Protein AF-A0A931ZF43-F1 (afdb_monomer)

Sequence (355 aa):
MRGSGITVMMVGVGRVYEEYFETALGIWGENRQILLDIDPQRIAAVSPESPVLSDDRYLPAEISNLSAGERLKIVADAQDLPFSFQEWPEGERLGLVGIVATPNHLEVMHSLARAGFLKLIVEKPLVNNLREVEELKDLLEINPSLKIYPLDFYVQKIAPLLVLTGKITPDDPRWDWVVMGNGERVLPEICGTLEERIGKIEGVQATIFEGGKLGLPDLAERTWLEQDKKRGGMLLDLGTHALAPLGAAGLFSAEQTKVECAYGHVFNQDRSSYRSSRPYEAEMHAQALLTLKRDQKDIPLILEVGKTFHAGGMWHLVIRGEQGNVFMGLRTGDSLVLVPKKRGEELLHLSLREG

Nearest PDB structures (foldseek):
  3u3x-assembly3_M-2  TM=6.959E-01  e=2.771E-08  Sinorhizobium meliloti 1021
  6a3f-assembly1_A-2  TM=6.079E-01  e=2.763E-09  Pseudarthrobacter phenanthrenivorans Sphe3
  4oo3-assembly1_A  TM=6.383E-01  e=5.006E-08  Parabacteroides merdae ATCC 43184
  3btv-assembly1_B  TM=5.624E-01  e=2.629E-06  Saccharomyces cerevisiae
  4b1m-assembly3_C  TM=1.316E-01  e=8.242E+00  Bacillus subtilis

Structure (mmCIF, N/CA/C/O backbone):
data_AF-A0A931ZF43-F1
#
_entry.id   AF-A0A931ZF43-F1
#
loop_
_atom_site.group_PDB
_atom_site.id
_atom_site.type_symbol
_atom_site.label_atom_id
_atom_site.label_alt_id
_atom_site.label_comp_id
_atom_site.label_asym_id
_atom_site.label_entity_id
_atom_site.label_seq_id
_atom_site.pdbx_PDB_ins_code
_atom_site.Cartn_x
_atom_site.Cartn_y
_atom_site.Cartn_z
_atom_site.occupancy
_atom_site.B_iso_or_equiv
_atom_site.auth_seq_id
_atom_site.auth_comp_id
_atom_site.auth_asym_id
_atom_site.auth_atom_id
_atom_site.pdbx_PDB_model_num
ATOM 1 N N . MET A 1 1 ? 30.741 -23.236 -14.292 1.00 35.19 1 MET A N 1
ATOM 2 C CA . MET A 1 1 ? 30.076 -24.550 -14.110 1.00 35.19 1 MET A CA 1
ATOM 3 C C . MET A 1 1 ? 29.541 -24.627 -12.690 1.00 35.19 1 MET A C 1
ATOM 5 O O . MET A 1 1 ? 30.245 -24.171 -11.798 1.00 35.19 1 MET A O 1
ATOM 9 N N . ARG A 1 2 ? 28.350 -25.226 -12.513 1.00 19.86 2 ARG A N 1
ATOM 10 C CA . ARG A 1 2 ? 27.326 -24.979 -11.467 1.00 19.86 2 ARG A CA 1
ATOM 11 C C . ARG A 1 2 ? 26.529 -23.713 -11.821 1.00 19.86 2 ARG A C 1
ATOM 13 O O . ARG A 1 2 ? 27.040 -22.624 -11.637 1.00 19.86 2 ARG A O 1
ATOM 20 N N . GLY A 1 3 ? 25.387 -23.767 -12.503 1.00 26.44 3 GLY A N 1
ATOM 21 C CA . GLY A 1 3 ? 24.352 -24.802 -12.514 1.00 26.44 3 GLY A CA 1
ATOM 22 C C . GLY A 1 3 ? 23.327 -24.444 -11.444 1.00 26.44 3 GLY A C 1
ATOM 23 O O . GLY A 1 3 ? 23.353 -25.022 -10.366 1.00 26.44 3 GLY A O 1
ATOM 24 N N . SER A 1 4 ? 22.504 -23.438 -11.727 1.00 20.75 4 SER A N 1
ATOM 25 C CA . SER A 1 4 ? 21.397 -22.980 -10.889 1.00 20.75 4 SER A CA 1
ATOM 26 C C . SER A 1 4 ? 20.116 -23.161 -11.696 1.00 20.75 4 SER A C 1
ATOM 28 O O . SER A 1 4 ? 19.715 -22.277 -12.451 1.00 20.75 4 SER A O 1
ATOM 30 N N . GLY A 1 5 ? 19.551 -24.367 -11.616 1.00 23.09 5 GLY A N 1
ATOM 31 C CA . GLY A 1 5 ? 18.211 -24.650 -12.123 1.00 23.09 5 GLY A CA 1
ATOM 32 C C . GLY A 1 5 ? 17.165 -23.950 -11.259 1.00 23.09 5 GLY A C 1
ATOM 33 O O . GLY A 1 5 ? 17.398 -23.734 -10.070 1.00 23.09 5 GLY A O 1
ATOM 34 N N . ILE A 1 6 ? 16.032 -23.578 -11.855 1.00 29.39 6 ILE A N 1
ATOM 35 C CA . ILE A 1 6 ? 14.905 -22.987 -11.132 1.00 29.39 6 ILE A CA 1
ATOM 36 C C . ILE A 1 6 ? 13.612 -23.707 -11.516 1.00 29.39 6 ILE A C 1
ATOM 38 O O . ILE A 1 6 ? 13.360 -24.000 -12.682 1.00 29.39 6 ILE A O 1
ATOM 42 N N . THR A 1 7 ? 12.841 -23.973 -10.469 1.00 25.55 7 THR A N 1
ATOM 43 C CA . THR A 1 7 ? 11.572 -24.696 -10.372 1.00 25.55 7 THR A CA 1
ATOM 44 C C . THR A 1 7 ? 10.365 -23.799 -10.706 1.00 25.55 7 THR A C 1
ATOM 46 O O . THR A 1 7 ? 10.444 -22.574 -10.612 1.00 25.55 7 THR A O 1
ATOM 49 N N . VAL A 1 8 ? 9.242 -24.423 -11.080 1.00 26.14 8 VAL A N 1
ATOM 50 C CA . VAL A 1 8 ? 7.952 -23.832 -11.495 1.00 26.14 8 VAL A CA 1
ATOM 51 C C . VAL A 1 8 ? 6.824 -24.364 -10.592 1.00 26.14 8 VAL A C 1
ATOM 53 O O . VAL A 1 8 ? 6.855 -25.545 -10.254 1.00 26.14 8 VAL A O 1
ATOM 56 N N . MET A 1 9 ? 5.790 -23.563 -10.275 1.00 24.80 9 MET A N 1
ATOM 57 C CA . MET A 1 9 ? 4.512 -24.071 -9.729 1.00 24.80 9 MET A CA 1
ATOM 58 C C . MET A 1 9 ? 3.280 -23.200 -10.079 1.00 24.80 9 MET A C 1
ATOM 60 O O . MET A 1 9 ? 3.410 -22.021 -10.406 1.00 24.80 9 MET A O 1
ATOM 64 N N . MET A 1 10 ? 2.074 -23.797 -10.024 1.00 22.77 10 MET A N 1
ATOM 65 C CA . MET A 1 10 ? 0.765 -23.212 -10.388 1.00 22.77 10 MET A CA 1
ATOM 66 C C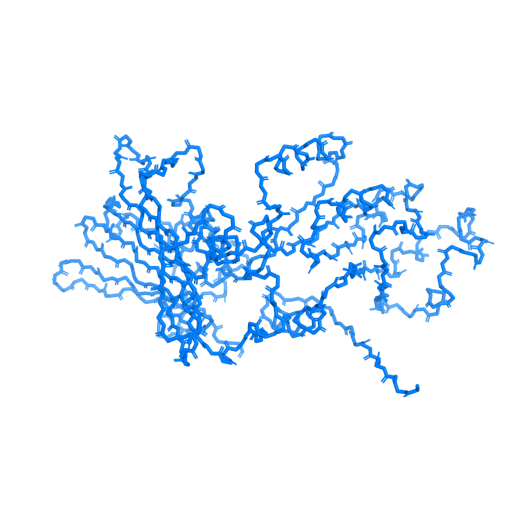 . MET A 1 10 ? -0.196 -22.989 -9.189 1.00 22.77 10 MET A C 1
ATOM 68 O O . MET A 1 10 ? -0.395 -23.902 -8.400 1.00 22.77 10 MET A O 1
ATOM 72 N N . VAL A 1 11 ? -0.886 -21.831 -9.193 1.00 29.20 11 VAL A N 1
ATOM 73 C CA . VAL A 1 11 ? -2.281 -21.480 -8.773 1.00 29.20 11 VAL A CA 1
ATOM 74 C C . VAL A 1 11 ? -2.825 -21.890 -7.379 1.00 29.20 11 VAL A C 1
ATOM 76 O O . VAL A 1 11 ? -3.049 -23.059 -7.094 1.00 29.20 11 VAL A O 1
ATOM 79 N N . GLY A 1 12 ? -3.236 -20.883 -6.583 1.00 23.42 12 GLY A N 1
ATOM 80 C CA . GLY A 1 12 ? -4.094 -21.005 -5.386 1.00 23.42 12 GLY A CA 1
ATOM 81 C C . GLY A 1 12 ? -3.722 -19.990 -4.293 1.00 23.42 12 GLY A C 1
ATOM 82 O O . GLY A 1 12 ? -2.650 -20.073 -3.709 1.00 23.42 12 GLY A O 1
ATOM 83 N N . VAL A 1 13 ? -4.597 -19.021 -4.009 1.00 31.84 13 VAL A N 1
ATOM 84 C CA . VAL A 1 13 ? -4.286 -17.712 -3.380 1.00 31.84 13 VAL A CA 1
ATOM 85 C C . VAL A 1 13 ? -3.828 -17.744 -1.896 1.00 31.84 13 VAL A C 1
ATOM 87 O O . VAL A 1 13 ? -3.642 -16.695 -1.301 1.00 31.84 13 VAL A O 1
ATOM 90 N N . GLY A 1 14 ? -3.597 -18.911 -1.285 1.00 25.89 14 GLY A N 1
ATOM 91 C CA . GLY A 1 14 ? -3.199 -19.023 0.133 1.00 25.89 14 GLY A CA 1
ATOM 92 C C . GLY A 1 14 ? -1.743 -19.441 0.373 1.00 25.89 14 GLY A C 1
ATOM 93 O O . GLY A 1 14 ? -1.016 -18.751 1.071 1.00 25.89 14 GLY A O 1
ATOM 94 N N . ARG A 1 15 ? -1.299 -20.565 -0.214 1.00 31.25 15 ARG A N 1
ATOM 95 C CA . ARG A 1 15 ? 0.048 -21.140 0.018 1.00 31.25 15 ARG A CA 1
ATOM 96 C C . ARG A 1 15 ? 1.100 -20.742 -1.017 1.00 31.25 15 ARG A C 1
ATOM 98 O O . ARG A 1 15 ? 2.286 -20.775 -0.730 1.00 31.25 15 ARG A O 1
ATOM 105 N N . VAL A 1 16 ? 0.675 -20.351 -2.216 1.00 38.03 16 VAL A N 1
ATOM 106 C CA . VAL A 1 16 ? 1.588 -20.096 -3.343 1.00 38.03 16 VAL A CA 1
ATOM 107 C C . VAL A 1 16 ? 2.286 -18.726 -3.211 1.00 38.03 16 VAL A C 1
ATOM 109 O O . VAL A 1 16 ? 3.368 -18.522 -3.750 1.00 38.03 16 VAL A O 1
ATOM 112 N N . TYR A 1 17 ? 1.723 -17.792 -2.433 1.00 38.22 17 TYR A N 1
ATOM 113 C CA . TYR A 1 17 ? 2.299 -16.458 -2.191 1.00 38.22 17 TYR A CA 1
ATOM 114 C C . TYR A 1 17 ? 3.648 -16.476 -1.444 1.00 38.22 17 TYR A C 1
ATOM 116 O O . TYR A 1 17 ? 4.478 -15.605 -1.699 1.00 38.22 17 TYR A O 1
ATOM 124 N N . GLU A 1 18 ? 3.905 -17.469 -0.585 1.00 35.38 18 GLU A N 1
ATOM 125 C CA . GLU A 1 18 ? 5.187 -17.605 0.129 1.00 35.38 18 GLU A CA 1
ATOM 126 C C . GLU A 1 18 ? 6.313 -18.132 -0.786 1.00 35.38 18 GLU A C 1
ATOM 128 O O . GLU A 1 18 ? 7.419 -17.593 -0.761 1.00 35.38 18 GLU A O 1
ATOM 133 N N . GLU A 1 19 ? 6.029 -19.082 -1.688 1.00 37.16 19 GLU A N 1
ATOM 134 C CA . GLU A 1 19 ? 6.999 -19.567 -2.694 1.00 37.16 19 GLU A CA 1
ATOM 135 C C . GLU A 1 19 ? 7.352 -18.496 -3.747 1.00 37.16 19 GLU A C 1
ATOM 137 O O . GLU A 1 19 ? 8.505 -18.401 -4.191 1.00 37.16 19 GLU A O 1
ATOM 142 N N . TYR A 1 20 ? 6.381 -17.650 -4.129 1.00 42.69 20 TYR A N 1
ATOM 143 C CA . TYR A 1 20 ? 6.629 -16.485 -4.989 1.00 42.69 20 TYR A CA 1
ATOM 144 C C . TYR A 1 20 ? 7.600 -15.504 -4.335 1.00 42.69 20 TYR A C 1
ATOM 146 O O . TYR A 1 20 ? 8.477 -14.978 -5.015 1.00 42.69 20 TYR A O 1
ATOM 154 N N . PHE A 1 21 ? 7.456 -15.278 -3.030 1.00 39.03 21 PHE A N 1
ATOM 155 C CA . PHE A 1 21 ? 8.285 -14.353 -2.272 1.00 39.03 21 PHE A CA 1
ATOM 156 C C . PHE A 1 21 ? 9.722 -14.860 -2.137 1.00 39.03 21 PHE A C 1
ATOM 158 O O . PHE A 1 21 ? 10.638 -14.105 -2.432 1.00 39.03 21 PHE A O 1
ATOM 165 N N . GLU A 1 22 ? 9.956 -16.135 -1.812 1.00 38.12 22 GLU A N 1
ATOM 166 C CA . GLU A 1 22 ? 11.326 -16.678 -1.763 1.00 38.12 22 GLU A CA 1
ATOM 167 C C . GLU A 1 22 ? 12.030 -16.624 -3.132 1.00 38.12 22 GLU A C 1
ATOM 169 O O . GLU A 1 22 ? 13.220 -16.311 -3.220 1.00 38.12 22 GLU A O 1
ATOM 174 N N . THR A 1 23 ? 11.285 -16.842 -4.222 1.00 41.09 23 THR A N 1
ATOM 175 C CA . THR A 1 23 ? 11.817 -16.770 -5.592 1.00 41.09 23 THR A CA 1
ATOM 176 C C . THR A 1 23 ? 12.041 -15.330 -6.058 1.00 41.09 23 THR A C 1
ATOM 178 O O . THR A 1 23 ? 13.057 -15.049 -6.693 1.00 41.09 23 THR A O 1
ATOM 181 N N . ALA A 1 24 ? 11.117 -14.413 -5.751 1.00 37.59 24 ALA A N 1
ATOM 182 C CA . ALA A 1 24 ? 11.261 -12.989 -6.035 1.00 37.59 24 ALA A CA 1
ATOM 183 C C . ALA A 1 24 ? 12.432 -12.413 -5.239 1.00 37.59 24 ALA A C 1
ATOM 185 O O . ALA A 1 24 ? 13.307 -11.810 -5.842 1.00 37.59 24 ALA A O 1
ATOM 186 N N . LEU A 1 25 ? 12.526 -12.689 -3.934 1.00 37.72 25 LEU A N 1
ATOM 187 C CA . LEU A 1 25 ? 13.647 -12.287 -3.081 1.00 37.72 25 LEU A CA 1
ATOM 188 C C . LEU A 1 25 ? 15.000 -12.822 -3.573 1.00 37.72 25 LEU A C 1
ATOM 190 O O . LEU A 1 25 ? 15.999 -12.115 -3.467 1.00 37.72 25 LEU A O 1
ATOM 194 N N . GLY A 1 26 ? 15.045 -14.024 -4.157 1.00 37.56 26 GLY A N 1
ATOM 195 C CA . GLY A 1 26 ? 16.260 -14.591 -4.754 1.00 37.56 26 GLY A CA 1
ATOM 196 C C . GLY A 1 26 ? 16.742 -13.902 -6.043 1.00 37.56 26 GLY A C 1
ATOM 197 O O . GLY A 1 26 ? 17.871 -14.139 -6.467 1.00 37.56 26 GLY A O 1
ATOM 198 N N . ILE A 1 27 ? 15.912 -13.055 -6.666 1.00 40.69 27 ILE A N 1
ATOM 199 C CA . ILE A 1 27 ? 16.218 -12.293 -7.894 1.00 40.69 27 ILE A CA 1
ATOM 200 C C . ILE A 1 27 ? 16.689 -10.859 -7.565 1.00 40.69 27 ILE A C 1
ATOM 202 O O . ILE A 1 27 ? 17.135 -10.128 -8.450 1.00 40.69 27 ILE A O 1
ATOM 206 N N . TRP A 1 28 ? 16.649 -10.437 -6.294 1.00 35.75 28 TRP A N 1
ATOM 207 C CA . TRP A 1 28 ? 17.025 -9.077 -5.900 1.00 35.75 28 TRP A CA 1
ATOM 208 C C . TRP A 1 28 ? 18.541 -8.867 -6.011 1.00 35.75 28 TRP A C 1
ATOM 210 O O . TRP A 1 28 ? 19.324 -9.258 -5.151 1.00 35.75 28 TRP A O 1
ATOM 220 N N . GLY A 1 29 ? 18.939 -8.202 -7.091 1.00 39.72 29 GLY A N 1
ATOM 221 C CA . GLY A 1 29 ? 20.273 -7.677 -7.360 1.00 39.72 29 GLY A CA 1
ATOM 222 C C . GLY A 1 29 ? 20.178 -6.545 -8.388 1.00 39.72 29 GLY A C 1
ATOM 223 O O . GLY A 1 29 ? 19.106 -6.289 -8.928 1.00 39.72 29 GLY A O 1
ATOM 224 N N . GLU A 1 30 ? 21.283 -5.857 -8.683 1.00 36.47 30 GLU A N 1
ATOM 225 C CA . GLU A 1 30 ? 21.344 -4.662 -9.556 1.00 36.47 30 GLU A CA 1
ATOM 226 C C . GLU A 1 30 ? 20.922 -4.880 -11.036 1.00 36.47 30 GLU A C 1
ATOM 228 O O . GLU A 1 30 ? 21.083 -3.987 -11.866 1.00 36.47 30 GLU A O 1
ATOM 233 N N . ASN A 1 31 ? 20.370 -6.045 -11.398 1.00 38.31 31 ASN A N 1
ATOM 234 C CA . ASN A 1 31 ? 20.152 -6.464 -12.782 1.00 38.31 31 ASN A CA 1
ATOM 235 C C . ASN A 1 31 ? 18.678 -6.405 -13.228 1.00 38.31 31 ASN A C 1
ATOM 237 O O . ASN A 1 31 ? 17.751 -6.757 -12.501 1.00 38.31 31 ASN A O 1
ATOM 241 N N . ARG A 1 32 ? 18.480 -5.989 -14.485 1.00 37.91 32 ARG A N 1
ATOM 242 C CA . ARG A 1 32 ? 17.198 -5.752 -15.176 1.00 37.91 32 ARG A CA 1
ATOM 243 C C . ARG A 1 32 ? 16.519 -7.047 -15.643 1.00 37.91 32 ARG A C 1
ATOM 245 O O . ARG A 1 32 ? 16.431 -7.301 -16.838 1.00 37.91 32 ARG A O 1
ATOM 252 N N . GLN A 1 33 ? 16.079 -7.893 -14.721 1.00 40.59 33 GLN A N 1
ATOM 253 C CA . GLN A 1 33 ? 15.523 -9.209 -15.057 1.00 40.59 33 GLN A CA 1
ATOM 254 C C . GLN A 1 33 ? 13.984 -9.227 -15.085 1.00 40.59 33 GLN A C 1
ATOM 256 O O . GLN A 1 33 ? 13.331 -8.649 -14.219 1.00 40.59 33 GLN A O 1
ATOM 261 N N . ILE A 1 34 ? 13.406 -9.928 -16.066 1.00 37.97 34 ILE A N 1
ATOM 262 C CA . ILE A 1 34 ? 11.960 -10.189 -16.194 1.00 37.97 34 ILE A CA 1
ATOM 263 C C . ILE A 1 34 ? 11.688 -11.676 -15.948 1.00 37.97 34 ILE A C 1
ATOM 265 O O . ILE A 1 34 ? 12.495 -12.516 -16.339 1.00 37.97 34 ILE A O 1
ATOM 269 N N . LEU A 1 35 ? 10.543 -12.007 -15.348 1.00 43.72 35 LEU A N 1
ATOM 270 C CA . LEU A 1 35 ? 10.008 -13.369 -15.310 1.00 43.72 35 LEU A CA 1
ATOM 271 C C . LEU A 1 35 ? 8.781 -13.463 -16.233 1.00 43.72 35 LEU A C 1
ATOM 273 O O . LEU A 1 35 ? 7.809 -12.736 -16.043 1.00 43.72 35 LEU A O 1
ATOM 277 N N . LEU A 1 36 ? 8.826 -14.348 -17.229 1.00 44.31 36 LEU A N 1
ATOM 278 C CA . LEU A 1 36 ? 7.686 -14.648 -18.105 1.00 44.31 36 LEU A CA 1
ATOM 279 C C . LEU A 1 36 ? 6.989 -15.932 -17.654 1.00 44.31 36 LEU A C 1
ATOM 281 O O . LEU A 1 36 ? 7.674 -16.899 -17.327 1.00 44.31 36 LEU A O 1
ATOM 285 N N . ASP A 1 37 ? 5.655 -15.933 -17.659 1.00 44.91 37 ASP A N 1
ATOM 286 C CA . ASP A 1 37 ? 4.828 -17.130 -17.476 1.00 44.91 37 ASP A CA 1
ATOM 287 C C . ASP A 1 37 ? 4.003 -17.379 -18.747 1.00 44.91 37 ASP A C 1
ATOM 289 O O . ASP A 1 37 ? 3.275 -16.495 -19.215 1.00 44.91 37 ASP A O 1
ATOM 293 N N . ILE A 1 38 ? 4.170 -18.569 -19.325 1.00 46.75 38 ILE A N 1
ATOM 294 C CA . ILE A 1 38 ? 3.617 -18.970 -20.618 1.00 46.75 38 ILE A CA 1
ATOM 295 C C . ILE A 1 38 ? 2.933 -20.332 -20.456 1.00 46.75 38 ILE A C 1
ATOM 297 O O . ILE A 1 38 ? 3.594 -21.309 -20.109 1.00 46.75 38 ILE A O 1
ATOM 301 N N . ASP A 1 39 ? 1.630 -20.399 -20.746 1.00 43.69 39 ASP A N 1
ATOM 302 C CA . ASP A 1 39 ? 0.851 -21.645 -20.804 1.00 43.69 39 ASP A CA 1
ATOM 303 C C . ASP A 1 39 ? 0.971 -22.299 -22.201 1.00 43.69 39 ASP A C 1
ATOM 305 O O . ASP A 1 39 ? 0.388 -21.789 -23.168 1.00 43.69 39 ASP A O 1
ATOM 309 N N . PRO A 1 40 ? 1.678 -23.436 -22.352 1.00 36.53 40 PRO A N 1
ATOM 310 C CA . PRO A 1 40 ? 1.903 -24.060 -23.653 1.00 36.53 40 PRO A CA 1
ATOM 311 C C . PRO A 1 40 ? 0.636 -24.660 -24.256 1.00 36.53 40 PRO A C 1
ATOM 313 O O . PRO A 1 40 ? 0.554 -24.785 -25.476 1.00 36.53 40 PRO A O 1
ATOM 316 N N . GLN A 1 41 ? -0.378 -25.008 -23.450 1.00 37.00 41 GLN A N 1
ATOM 317 C CA . GLN A 1 41 ? -1.631 -25.561 -23.978 1.00 37.00 41 GLN A CA 1
ATOM 318 C C . GLN A 1 41 ? -2.402 -24.520 -24.801 1.00 37.00 41 GLN A C 1
ATOM 320 O O . GLN A 1 41 ? -3.148 -24.878 -25.712 1.00 37.00 41 GLN A O 1
ATOM 325 N N . ARG A 1 42 ? -2.187 -23.229 -24.518 1.00 38.59 42 ARG A N 1
ATOM 326 C CA . ARG A 1 42 ? -2.742 -22.118 -25.302 1.00 38.59 42 ARG A CA 1
ATOM 327 C C . ARG A 1 42 ? -1.922 -21.800 -26.553 1.00 38.59 42 ARG A C 1
ATOM 329 O O . ARG A 1 42 ? -2.497 -21.300 -27.510 1.00 38.59 42 ARG A O 1
ATOM 336 N N . ILE A 1 43 ? -0.630 -22.141 -26.568 1.00 36.09 43 ILE A N 1
ATOM 337 C CA . ILE A 1 43 ? 0.262 -22.000 -27.736 1.00 36.09 43 ILE A CA 1
ATOM 338 C C . ILE A 1 43 ? 0.090 -23.168 -28.719 1.00 36.09 43 ILE A C 1
ATOM 340 O O . ILE A 1 43 ? 0.121 -22.973 -29.927 1.00 36.09 43 ILE A O 1
ATOM 344 N N . ALA A 1 44 ? -0.146 -24.388 -28.235 1.00 34.19 44 ALA A N 1
ATOM 345 C CA . ALA A 1 44 ? -0.349 -25.561 -29.090 1.00 34.19 44 ALA A CA 1
ATOM 346 C C . ALA A 1 44 ? -1.717 -25.581 -29.807 1.00 34.19 44 ALA A C 1
ATOM 348 O O . ALA A 1 44 ? -1.915 -26.357 -30.739 1.00 34.19 44 ALA A O 1
ATOM 349 N N . ALA A 1 45 ? -2.665 -24.736 -29.386 1.00 32.25 45 ALA A N 1
ATOM 350 C CA . ALA A 1 45 ? -3.953 -24.543 -30.058 1.00 32.25 45 ALA A CA 1
ATOM 351 C C . ALA A 1 45 ? -3.860 -23.624 -31.294 1.00 32.25 45 ALA A C 1
ATOM 353 O O . ALA A 1 45 ? -4.842 -23.461 -32.023 1.00 32.25 45 ALA A O 1
ATOM 354 N N . VAL A 1 46 ? -2.687 -23.034 -31.530 1.00 36.62 46 VAL A N 1
ATOM 355 C CA . VAL A 1 46 ? -2.395 -22.166 -32.668 1.00 36.62 46 VAL A CA 1
ATOM 356 C C . VAL A 1 46 ? -2.044 -23.042 -33.858 1.00 36.62 46 VAL A C 1
ATOM 358 O O . VAL A 1 46 ? -1.219 -23.948 -33.757 1.00 36.62 46 VAL A O 1
ATOM 361 N N . SER A 1 47 ? -2.713 -22.796 -34.985 1.00 32.12 47 SER A N 1
ATOM 362 C CA . SER A 1 47 ? -2.524 -23.563 -36.215 1.00 32.12 47 SER A CA 1
ATOM 363 C C . SER A 1 47 ? -1.029 -23.719 -36.548 1.00 32.12 47 SER A C 1
ATOM 365 O O . SER A 1 47 ? -0.313 -22.711 -36.545 1.00 32.12 47 SER A O 1
ATOM 367 N N . PRO A 1 48 ? -0.554 -24.929 -36.910 1.00 38.09 48 PRO A N 1
ATOM 368 C CA . PRO A 1 48 ? 0.820 -25.160 -37.375 1.00 38.09 48 PRO A CA 1
ATOM 369 C C . PRO A 1 48 ? 1.191 -24.360 -38.641 1.00 38.09 48 PRO A C 1
ATOM 371 O O . PRO A 1 48 ? 2.331 -24.413 -39.088 1.00 38.09 48 PRO A O 1
ATOM 374 N N . GLU A 1 49 ? 0.248 -23.608 -39.214 1.00 36.16 49 GLU A N 1
ATOM 375 C CA . GLU A 1 49 ? 0.447 -22.715 -40.357 1.00 36.16 49 GLU A CA 1
ATOM 376 C C . GLU A 1 49 ? 0.771 -21.259 -39.967 1.00 36.16 49 GLU A C 1
ATOM 378 O O . GLU A 1 49 ? 0.894 -20.412 -40.851 1.00 36.16 49 GLU A O 1
ATOM 383 N N . SER A 1 50 ? 0.919 -20.933 -38.674 1.00 35.78 50 SER A N 1
ATOM 384 C CA . SER A 1 50 ? 1.340 -19.587 -38.263 1.00 35.78 50 SER A CA 1
ATOM 385 C C . SER A 1 50 ? 2.818 -19.350 -38.637 1.00 35.78 50 SER A C 1
ATOM 387 O O . SER A 1 50 ? 3.698 -20.021 -38.087 1.00 35.78 50 SER A O 1
ATOM 389 N N . PRO A 1 51 ? 3.137 -18.398 -39.539 1.00 34.72 51 PRO A N 1
ATOM 390 C CA . PRO A 1 51 ? 4.484 -18.208 -40.099 1.00 34.72 51 PRO A CA 1
ATOM 391 C C . PRO A 1 51 ? 5.537 -17.752 -39.073 1.00 34.72 51 PRO A C 1
ATOM 393 O O . PRO A 1 51 ? 6.728 -17.725 -39.377 1.00 34.72 51 PRO A O 1
ATOM 396 N N . VAL A 1 52 ? 5.113 -17.423 -37.849 1.00 36.34 52 VAL A N 1
ATOM 397 C CA . VAL A 1 52 ? 5.979 -17.010 -36.735 1.00 36.34 52 VAL A CA 1
ATOM 398 C C . VAL A 1 52 ? 6.637 -18.214 -36.037 1.00 36.34 52 VAL A C 1
ATOM 400 O O . VAL A 1 52 ? 7.683 -18.061 -35.415 1.00 36.34 52 VAL A O 1
ATOM 403 N N . LEU A 1 53 ? 6.075 -19.425 -36.166 1.00 37.16 53 LEU A N 1
ATOM 404 C CA . LEU A 1 53 ? 6.600 -20.643 -35.524 1.00 37.16 53 LEU A CA 1
ATOM 405 C C . LEU A 1 53 ? 7.641 -21.397 -36.371 1.00 37.16 53 LEU A C 1
ATOM 407 O O . LEU A 1 53 ? 8.295 -22.299 -35.860 1.00 37.16 53 LEU A O 1
ATOM 411 N N . SER A 1 54 ? 7.800 -21.051 -37.653 1.00 34.12 54 SER A N 1
ATOM 412 C CA . SER A 1 54 ? 8.706 -21.753 -38.580 1.00 34.12 54 SER A CA 1
ATOM 413 C C . SER A 1 54 ? 10.129 -21.192 -38.638 1.00 34.12 54 SER A C 1
ATOM 415 O O . SER A 1 54 ? 10.955 -21.709 -39.387 1.00 34.12 54 SER A O 1
ATOM 417 N N . ASP A 1 55 ? 10.419 -20.124 -37.894 1.00 37.25 55 ASP A N 1
ATOM 418 C CA . ASP A 1 55 ? 11.754 -19.534 -37.834 1.00 37.25 55 ASP A CA 1
ATOM 419 C C . ASP A 1 55 ? 12.365 -19.840 -36.455 1.00 37.25 55 ASP A C 1
ATOM 421 O O . ASP A 1 55 ? 12.110 -19.136 -35.475 1.00 37.25 55 ASP A O 1
ATOM 425 N N . ASP A 1 56 ? 13.191 -20.896 -36.387 1.00 37.41 56 ASP A N 1
ATOM 426 C CA . ASP A 1 56 ? 13.927 -21.417 -35.207 1.00 37.41 56 ASP A CA 1
ATOM 427 C C . ASP A 1 56 ? 14.816 -20.371 -34.486 1.00 37.41 56 ASP A C 1
ATOM 429 O O . ASP A 1 56 ? 15.570 -20.678 -33.562 1.00 37.41 56 ASP A O 1
ATOM 433 N N . ARG A 1 57 ? 14.766 -19.112 -34.922 1.00 36.28 57 ARG A N 1
ATOM 434 C CA . ARG A 1 57 ? 15.532 -17.978 -34.408 1.00 36.28 57 ARG A CA 1
ATOM 435 C C . ARG A 1 57 ? 14.809 -17.185 -33.316 1.00 36.28 57 ARG A C 1
ATOM 437 O O . ARG A 1 57 ? 15.473 -16.397 -32.649 1.00 36.28 57 ARG A O 1
ATOM 444 N N . TYR A 1 58 ? 13.499 -17.375 -33.124 1.00 37.84 58 TYR A N 1
ATOM 445 C CA . TYR A 1 58 ? 12.683 -16.505 -32.255 1.00 37.84 58 TYR A CA 1
ATOM 446 C C . TYR A 1 58 ? 12.084 -17.174 -31.016 1.00 37.84 58 TYR A C 1
ATOM 448 O O . TYR A 1 58 ? 11.612 -16.483 -30.113 1.00 37.84 58 TYR A O 1
ATOM 456 N N . LEU A 1 59 ? 12.143 -18.500 -30.923 1.00 41.88 59 LEU A N 1
ATOM 457 C CA . LEU A 1 59 ? 11.731 -19.246 -29.739 1.00 41.88 59 LEU A CA 1
ATOM 458 C C . LEU A 1 59 ? 12.933 -20.072 -29.276 1.00 41.88 59 LEU A C 1
ATOM 460 O O . LEU A 1 59 ? 13.491 -20.810 -30.090 1.00 41.88 59 LEU A O 1
ATOM 464 N N . PRO A 1 60 ? 13.376 -19.969 -28.007 1.00 44.25 60 PRO A N 1
ATOM 465 C CA . PRO A 1 60 ? 14.353 -20.909 -27.476 1.00 44.25 60 PRO A CA 1
ATOM 466 C C . PRO A 1 60 ? 13.867 -22.331 -27.772 1.00 44.25 60 PRO A C 1
ATOM 468 O O . PRO A 1 60 ? 12.693 -22.628 -27.541 1.00 44.25 60 PRO A O 1
ATOM 471 N N . ALA A 1 61 ? 14.752 -23.215 -28.242 1.00 42.34 61 ALA A N 1
ATOM 472 C CA . ALA A 1 61 ? 14.467 -24.631 -28.538 1.00 42.34 61 ALA A CA 1
ATOM 473 C C . ALA A 1 61 ? 13.847 -25.422 -27.353 1.00 42.34 61 ALA A C 1
ATOM 475 O O . ALA A 1 61 ? 13.504 -26.597 -27.466 1.00 42.34 61 ALA A O 1
ATOM 476 N N . GLU A 1 62 ? 13.712 -24.773 -26.200 1.00 41.91 62 GLU A N 1
ATOM 477 C CA . GLU A 1 62 ? 13.068 -25.229 -24.977 1.00 41.91 62 GLU A CA 1
ATOM 478 C C . GLU A 1 62 ? 11.528 -25.136 -25.039 1.00 41.91 62 GLU A C 1
ATOM 480 O O . GLU A 1 62 ? 10.869 -25.905 -24.350 1.00 41.91 62 GLU A O 1
ATOM 485 N N . ILE A 1 63 ? 10.932 -24.280 -25.888 1.00 42.25 63 ILE A N 1
ATOM 486 C CA . ILE A 1 63 ? 9.460 -24.123 -26.008 1.00 42.25 63 ILE A CA 1
ATOM 487 C C . ILE A 1 63 ? 8.801 -25.329 -26.684 1.00 42.25 63 ILE A C 1
ATOM 489 O O . ILE A 1 63 ? 7.722 -25.757 -26.280 1.00 42.25 63 ILE A O 1
ATOM 493 N N . SER A 1 64 ? 9.456 -25.904 -27.692 1.00 38.31 64 SER A N 1
ATOM 494 C CA . SER A 1 64 ? 8.936 -27.029 -28.482 1.00 38.31 64 SER A CA 1
ATOM 495 C C . SER A 1 64 ? 8.931 -28.372 -27.737 1.00 38.31 64 SER A C 1
ATOM 497 O O . SER A 1 64 ? 8.384 -29.344 -28.252 1.00 38.31 64 SER A O 1
ATOM 499 N N . ASN A 1 65 ? 9.500 -28.426 -26.527 1.00 39.56 65 ASN A N 1
ATOM 500 C CA . ASN A 1 65 ? 9.620 -29.636 -25.708 1.00 39.56 65 ASN A CA 1
ATOM 501 C C . ASN A 1 65 ? 8.762 -29.616 -24.431 1.00 39.56 65 ASN A C 1
ATOM 503 O O . ASN A 1 65 ? 8.859 -30.548 -23.634 1.00 39.56 65 ASN A O 1
ATOM 507 N N . LEU A 1 66 ? 7.938 -28.584 -24.221 1.00 39.38 66 LEU A N 1
ATOM 508 C CA . LEU A 1 66 ? 7.122 -28.463 -23.011 1.00 39.38 66 LEU A CA 1
ATOM 509 C C . LEU A 1 66 ? 5.905 -29.387 -23.074 1.00 39.38 66 LEU A C 1
ATOM 511 O O . LEU A 1 66 ? 5.112 -29.345 -24.019 1.00 39.38 66 LEU A O 1
ATOM 515 N N . SER A 1 67 ? 5.741 -30.220 -22.051 1.00 38.16 67 SER A N 1
ATOM 516 C CA . SER A 1 67 ? 4.567 -31.070 -21.899 1.00 38.16 67 SER A CA 1
ATOM 517 C C . SER A 1 67 ? 3.342 -30.261 -21.449 1.00 38.16 67 SER A C 1
ATOM 519 O O . SER A 1 67 ? 3.434 -29.132 -20.959 1.00 38.16 67 SER A O 1
ATOM 521 N N . ALA A 1 68 ? 2.149 -30.819 -21.654 1.00 38.25 68 ALA A N 1
ATOM 522 C CA . ALA A 1 68 ? 0.891 -30.161 -21.324 1.00 38.25 68 ALA A CA 1
ATOM 523 C C . ALA A 1 68 ? 0.830 -29.801 -19.821 1.00 38.25 68 ALA A C 1
ATOM 525 O O . ALA A 1 68 ? 0.639 -30.676 -18.981 1.00 38.25 68 ALA A O 1
ATOM 526 N N . GLY A 1 69 ? 0.927 -28.505 -19.501 1.00 39.22 69 GLY A N 1
ATOM 527 C CA . GLY A 1 69 ? 0.904 -27.976 -18.128 1.00 39.22 69 GLY A CA 1
ATOM 528 C C . GLY A 1 69 ? 2.263 -27.519 -17.577 1.00 39.22 69 GLY A C 1
ATOM 529 O O . GLY A 1 69 ? 2.306 -26.972 -16.475 1.00 39.22 69 GLY A O 1
ATOM 530 N N . GLU A 1 70 ? 3.359 -27.695 -18.317 1.00 39.97 70 GLU A N 1
ATOM 531 C CA . GLU A 1 70 ? 4.667 -27.127 -17.962 1.00 39.97 70 GLU A CA 1
ATOM 532 C C . GLU A 1 70 ? 4.711 -25.632 -18.292 1.00 39.97 70 GLU A C 1
ATOM 534 O O . GLU A 1 70 ? 4.260 -25.228 -19.350 1.00 39.97 70 GLU A O 1
ATOM 539 N N . ARG A 1 71 ? 5.243 -24.781 -17.410 1.00 48.03 71 ARG A N 1
ATOM 540 C CA . ARG A 1 71 ? 5.387 -23.340 -17.695 1.00 48.03 71 ARG A CA 1
ATOM 541 C C . ARG A 1 71 ? 6.814 -23.040 -18.112 1.00 48.03 71 ARG A C 1
ATOM 5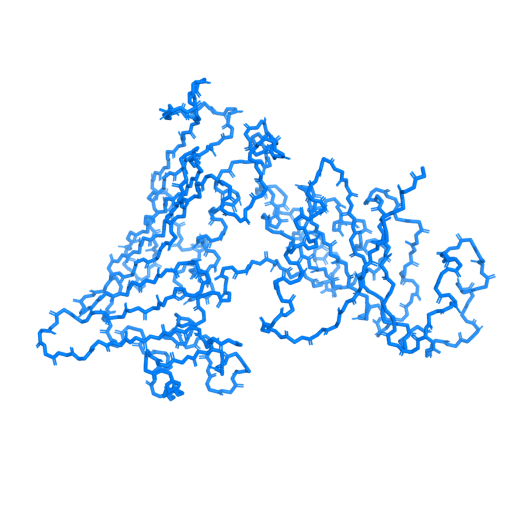43 O O . ARG A 1 71 ? 7.748 -23.544 -17.485 1.00 48.03 71 ARG A O 1
ATOM 550 N N . LEU A 1 72 ? 6.992 -22.176 -19.109 1.00 45.72 72 LEU A N 1
ATOM 551 C CA . LEU A 1 72 ? 8.323 -21.696 -19.464 1.00 45.72 72 LEU A CA 1
ATOM 552 C C . LEU A 1 72 ? 8.687 -20.442 -18.681 1.00 45.72 72 LEU A C 1
ATOM 554 O O . LEU A 1 72 ? 7.994 -19.434 -18.769 1.00 45.72 72 LEU A O 1
ATOM 558 N N . LYS A 1 73 ? 9.835 -20.492 -18.004 1.00 49.28 73 LYS A N 1
ATOM 559 C CA . LYS A 1 73 ? 10.466 -19.340 -17.365 1.00 49.28 73 LYS A CA 1
ATOM 560 C C . LYS A 1 73 ? 11.577 -18.799 -18.255 1.00 49.28 73 LYS A C 1
ATOM 562 O O . LYS A 1 73 ? 12.627 -19.420 -18.384 1.00 49.28 73 LYS A O 1
ATOM 567 N N . ILE A 1 74 ? 11.366 -17.612 -18.814 1.00 49.59 74 ILE A N 1
ATOM 568 C CA . ILE A 1 74 ? 12.403 -16.881 -19.548 1.00 49.59 74 ILE A CA 1
ATOM 569 C C . ILE A 1 74 ? 12.881 -15.723 -18.678 1.00 49.59 74 ILE A C 1
ATOM 571 O O . ILE A 1 74 ? 12.065 -14.925 -18.217 1.00 49.59 74 ILE A O 1
ATOM 575 N N . VAL A 1 75 ? 14.197 -15.645 -18.470 1.00 47.38 75 VAL A N 1
ATOM 576 C CA . VAL A 1 75 ? 14.869 -14.488 -17.868 1.00 47.38 75 VAL A CA 1
ATOM 577 C C . VAL A 1 75 ? 15.560 -13.727 -18.989 1.00 47.38 75 VAL A C 1
ATOM 579 O O . VAL A 1 75 ? 16.509 -14.230 -19.586 1.00 47.38 75 VAL A O 1
ATOM 582 N N . ALA A 1 76 ? 15.067 -12.530 -19.288 1.00 50.72 76 ALA A N 1
ATOM 583 C CA . ALA A 1 76 ? 15.613 -11.659 -20.324 1.00 50.72 76 ALA A CA 1
ATOM 584 C C . ALA A 1 76 ? 15.972 -10.289 -19.738 1.00 50.72 76 ALA A C 1
ATOM 586 O O . ALA A 1 76 ? 15.360 -9.862 -18.752 1.00 50.72 76 ALA A O 1
ATOM 587 N N . ASP A 1 77 ? 16.955 -9.619 -20.351 1.00 52.84 77 ASP A N 1
ATOM 588 C CA . ASP A 1 77 ? 17.152 -8.185 -20.133 1.00 52.84 77 ASP A CA 1
ATOM 589 C C . ASP A 1 77 ? 15.919 -7.453 -20.668 1.00 52.84 77 ASP A C 1
ATOM 591 O O . ASP A 1 77 ? 15.396 -7.765 -21.740 1.00 52.84 77 ASP A O 1
ATOM 595 N N . ALA A 1 78 ? 15.413 -6.514 -19.880 1.00 53.50 78 ALA A N 1
ATOM 596 C CA . ALA A 1 78 ? 14.226 -5.755 -20.226 1.00 53.50 78 ALA A CA 1
ATOM 597 C C . ALA A 1 78 ? 14.434 -4.773 -21.385 1.00 53.50 78 ALA A C 1
ATOM 599 O O . ALA A 1 78 ? 13.454 -4.309 -21.979 1.00 53.50 78 ALA A O 1
ATOM 600 N N . GLN A 1 79 ? 15.685 -4.439 -21.701 1.00 52.62 79 GLN A N 1
ATOM 601 C CA . GLN A 1 79 ? 16.014 -3.712 -22.919 1.00 52.62 79 GLN A CA 1
ATOM 602 C C . GLN A 1 79 ? 16.170 -4.721 -24.061 1.00 52.62 79 GLN A C 1
ATOM 604 O O . GLN A 1 79 ? 17.048 -5.574 -24.023 1.00 52.62 79 GLN A O 1
ATOM 609 N N . ASP A 1 80 ? 15.294 -4.610 -25.061 1.00 56.25 80 ASP A N 1
ATOM 610 C CA . ASP A 1 80 ? 15.300 -5.411 -26.291 1.00 56.25 80 ASP A CA 1
ATOM 611 C C . ASP A 1 80 ? 14.970 -6.898 -26.093 1.00 56.25 80 ASP A C 1
ATOM 613 O O . ASP A 1 80 ? 15.768 -7.797 -26.362 1.00 56.25 80 ASP A O 1
ATOM 617 N N . LEU A 1 81 ? 13.725 -7.156 -25.670 1.00 63.97 81 LEU A N 1
ATOM 618 C CA . LEU A 1 81 ? 13.159 -8.504 -25.682 1.00 63.97 81 LEU A CA 1
ATOM 619 C C . LEU A 1 81 ? 13.312 -9.113 -27.092 1.00 63.97 81 LEU A C 1
ATOM 621 O O . LEU A 1 81 ? 12.831 -8.519 -28.059 1.00 63.97 81 LEU A O 1
ATOM 625 N N . PRO A 1 82 ? 13.942 -10.295 -27.239 1.00 62.53 82 PRO A N 1
ATOM 626 C CA . PRO A 1 82 ? 14.259 -10.878 -28.548 1.00 62.53 82 PRO A CA 1
ATOM 627 C C . PRO A 1 82 ? 13.033 -11.460 -29.269 1.00 62.53 82 PRO A C 1
ATOM 629 O O . PRO A 1 82 ? 13.167 -12.107 -30.305 1.00 62.53 82 PRO A O 1
ATOM 632 N N . PHE A 1 83 ? 11.839 -11.252 -28.720 1.00 70.31 83 PHE A N 1
ATOM 633 C CA . PHE A 1 83 ? 10.578 -11.793 -29.194 1.00 70.31 83 PHE A CA 1
ATOM 634 C C . PHE A 1 83 ? 9.518 -10.691 -29.253 1.00 70.31 83 PHE A C 1
ATOM 636 O O . PHE A 1 83 ? 9.524 -9.733 -28.478 1.00 70.31 83 PHE A O 1
ATOM 643 N N . SER A 1 84 ? 8.570 -10.864 -30.168 1.00 79.94 84 SER A N 1
ATOM 644 C CA . SER A 1 84 ? 7.362 -10.054 -30.254 1.00 79.94 84 SER A CA 1
ATOM 645 C C . SER A 1 84 ? 6.174 -10.978 -30.453 1.00 79.94 84 SER A C 1
ATOM 647 O O . SER A 1 84 ? 6.163 -11.811 -31.354 1.00 79.94 84 SER A O 1
ATOM 649 N N . PHE A 1 85 ? 5.165 -10.795 -29.617 1.00 81.81 85 PHE A N 1
ATOM 650 C CA . PHE A 1 85 ? 3.882 -11.474 -29.689 1.00 81.81 85 PHE A CA 1
ATOM 651 C C . PHE A 1 85 ? 2.810 -10.564 -30.293 1.00 81.81 85 PHE A C 1
ATOM 653 O O . PHE A 1 85 ? 1.637 -10.891 -30.217 1.00 81.81 85 PHE A O 1
ATOM 660 N N . GLN A 1 86 ? 3.160 -9.408 -30.874 1.00 84.31 86 GLN A N 1
ATOM 661 C CA . GLN A 1 86 ? 2.174 -8.442 -31.391 1.00 84.31 86 GLN A CA 1
ATOM 662 C C . GLN A 1 86 ? 1.244 -9.028 -32.457 1.00 84.31 86 GLN A C 1
ATOM 664 O O . GLN A 1 86 ? 0.077 -8.651 -32.525 1.00 84.31 86 GLN A O 1
ATOM 669 N N . GLU A 1 87 ? 1.759 -9.956 -33.260 1.00 84.19 87 GLU A N 1
ATOM 670 C CA . GLU A 1 87 ? 1.010 -10.612 -34.334 1.00 84.19 87 GLU A CA 1
ATOM 671 C C . GLU A 1 87 ? 0.150 -11.784 -33.837 1.00 84.19 87 GLU A C 1
ATOM 673 O O . GLU A 1 87 ? -0.649 -12.324 -34.599 1.00 84.19 87 GLU A O 1
ATOM 678 N N . TRP A 1 88 ? 0.279 -12.180 -32.565 1.00 78.56 88 TRP A N 1
ATOM 679 C CA . TRP A 1 88 ? -0.530 -13.257 -32.000 1.00 78.56 88 TRP A CA 1
ATOM 680 C C . TRP A 1 88 ? -1.974 -12.791 -31.759 1.00 78.56 88 TRP A C 1
ATOM 682 O O . TRP A 1 88 ? -2.198 -11.658 -31.305 1.00 78.56 88 TRP A O 1
ATOM 692 N N . PRO A 1 89 ? -2.974 -13.664 -31.982 1.00 80.19 89 PRO A N 1
ATOM 693 C CA . PRO A 1 89 ? -4.351 -13.413 -31.581 1.00 80.19 89 PRO A CA 1
ATOM 694 C C . PRO A 1 89 ? -4.464 -12.964 -30.120 1.00 80.19 89 PRO A C 1
ATOM 696 O O . PRO A 1 89 ? -3.812 -13.489 -29.218 1.00 80.19 89 PRO A O 1
ATOM 699 N N . GLU A 1 90 ? -5.341 -11.994 -29.851 1.00 76.69 90 GLU A N 1
ATOM 700 C CA . GLU A 1 90 ? -5.519 -11.428 -28.506 1.00 76.69 90 GLU A CA 1
ATOM 701 C C . GLU A 1 90 ? -5.817 -12.493 -27.439 1.00 76.69 90 GLU A C 1
ATOM 703 O O . GLU A 1 90 ? -5.253 -12.440 -26.347 1.00 76.69 90 GLU A O 1
ATOM 708 N N . GLY A 1 91 ? -6.632 -13.500 -27.771 1.00 71.69 91 GLY A N 1
ATOM 709 C CA . GLY A 1 91 ? -6.954 -14.610 -26.869 1.00 71.69 91 GLY A CA 1
ATOM 710 C C . GLY A 1 91 ? -5.728 -15.383 -26.366 1.00 71.69 91 GLY A C 1
ATOM 711 O O . GLY A 1 91 ? -5.717 -15.836 -25.219 1.00 71.69 91 GLY A O 1
ATOM 712 N N . GLU A 1 92 ? -4.683 -15.480 -27.185 1.00 72.06 92 GLU A N 1
ATOM 713 C CA . GLU A 1 92 ? -3.424 -16.152 -26.850 1.00 72.06 92 GLU A CA 1
ATOM 714 C C . GLU A 1 92 ? -2.524 -15.243 -26.019 1.00 72.06 92 GLU A C 1
ATOM 716 O O . GLU A 1 92 ? -2.011 -15.657 -24.979 1.00 72.06 92 GLU A O 1
ATOM 721 N N . ARG A 1 93 ? -2.425 -13.963 -26.398 1.00 73.88 93 ARG A N 1
ATOM 722 C CA . ARG A 1 93 ? -1.680 -12.946 -25.637 1.00 73.88 93 ARG A CA 1
ATOM 723 C C . ARG A 1 93 ? -2.229 -12.756 -24.224 1.00 73.88 93 ARG A C 1
ATOM 725 O O . ARG A 1 93 ? -1.472 -12.478 -23.300 1.00 73.88 93 ARG A O 1
ATOM 732 N N . LEU A 1 94 ? -3.532 -12.970 -24.018 1.00 71.06 94 LEU A N 1
ATOM 733 C CA . LEU A 1 94 ? -4.156 -12.983 -22.688 1.00 71.06 94 LEU A CA 1
ATOM 734 C C . LEU A 1 94 ? -3.674 -14.133 -21.788 1.00 71.06 94 LEU A C 1
ATOM 736 O O . LEU A 1 94 ? -3.926 -14.086 -20.577 1.00 71.06 94 LEU A O 1
ATOM 740 N N . GLY A 1 95 ? -3.050 -15.166 -22.361 1.00 66.94 95 GLY A N 1
ATOM 741 C 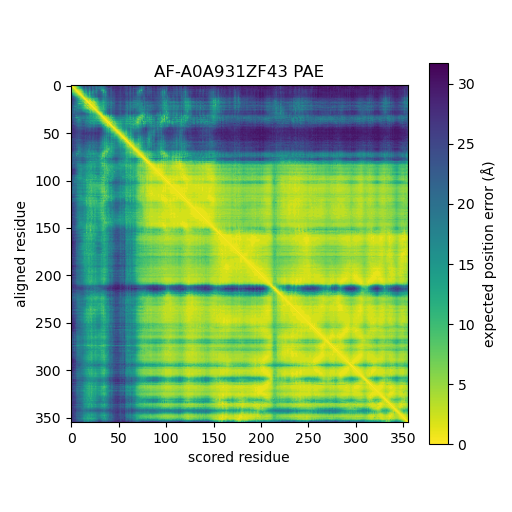CA . GLY A 1 95 ? -2.380 -16.250 -21.643 1.00 66.94 95 GLY A CA 1
ATOM 742 C C . GLY A 1 95 ? -0.952 -15.916 -21.205 1.00 66.94 95 GLY A C 1
ATOM 743 O O . GLY A 1 95 ? -0.402 -16.655 -20.396 1.00 66.94 95 GLY A O 1
ATOM 744 N N . LEU A 1 96 ? -0.373 -14.816 -21.694 1.00 71.75 96 LEU A N 1
ATOM 745 C CA . LEU A 1 96 ? 0.969 -14.368 -21.332 1.00 71.75 96 LEU A CA 1
ATOM 746 C C . LEU A 1 96 ? 0.904 -13.417 -20.134 1.00 71.75 96 LEU A C 1
ATOM 748 O O . LEU A 1 96 ? 0.131 -12.452 -20.136 1.00 71.75 96 LEU A O 1
ATOM 752 N N . VAL A 1 97 ? 1.741 -13.663 -19.126 1.00 75.75 97 VAL A N 1
ATOM 753 C CA . VAL A 1 97 ? 1.898 -12.767 -17.973 1.00 75.75 97 VAL A CA 1
ATOM 754 C C . VAL A 1 97 ? 3.364 -12.379 -17.826 1.00 75.75 97 VAL A C 1
ATOM 756 O O . VAL A 1 97 ? 4.239 -13.239 -17.742 1.00 75.75 97 VAL A O 1
ATOM 759 N N . GLY A 1 98 ? 3.630 -11.073 -17.802 1.00 78.00 98 GLY A N 1
ATOM 760 C CA . GLY A 1 98 ? 4.955 -10.531 -17.505 1.00 78.00 98 GLY A CA 1
ATOM 761 C C . GLY A 1 98 ? 5.061 -10.155 -16.031 1.00 78.00 98 GLY A C 1
ATOM 762 O O . GLY A 1 98 ? 4.211 -9.427 -15.530 1.00 78.00 98 GLY A O 1
ATOM 763 N N . ILE A 1 99 ? 6.089 -10.626 -15.333 1.00 75.94 99 ILE A N 1
ATOM 764 C CA . ILE A 1 99 ? 6.368 -10.253 -13.943 1.00 75.94 99 ILE A CA 1
ATOM 765 C C . ILE A 1 99 ? 7.579 -9.320 -13.915 1.00 75.94 99 ILE A C 1
ATOM 767 O O . ILE A 1 99 ? 8.662 -9.658 -14.401 1.00 75.94 99 ILE A O 1
ATOM 771 N N . VAL A 1 100 ? 7.384 -8.141 -13.332 1.00 79.56 100 VAL A N 1
ATOM 772 C CA . VAL A 1 100 ? 8.361 -7.057 -13.280 1.00 79.56 100 VAL A CA 1
ATOM 773 C C . VAL A 1 100 ? 8.758 -6.818 -11.824 1.00 79.56 100 VAL A C 1
ATOM 775 O O . VAL A 1 100 ? 7.959 -6.311 -11.046 1.00 79.56 100 VAL A O 1
ATOM 778 N N . ALA A 1 101 ? 9.994 -7.169 -11.465 1.00 74.81 101 ALA A N 1
ATOM 779 C CA . ALA A 1 101 ? 10.521 -7.061 -10.095 1.00 74.81 101 ALA A CA 1
ATOM 780 C C . ALA A 1 101 ? 11.802 -6.203 -9.997 1.00 74.81 101 ALA A C 1
ATOM 782 O O . ALA A 1 101 ? 12.559 -6.294 -9.034 1.00 74.81 101 ALA A O 1
ATOM 783 N N . THR A 1 102 ? 12.088 -5.403 -11.028 1.00 73.38 102 THR A N 1
ATOM 784 C CA . THR A 1 102 ? 13.311 -4.582 -11.113 1.00 73.38 102 THR A CA 1
ATOM 785 C C . THR A 1 102 ? 13.062 -3.174 -10.579 1.00 73.38 102 THR A C 1
ATOM 787 O O . THR A 1 102 ? 12.018 -2.631 -10.886 1.00 73.38 102 THR A O 1
ATOM 790 N N . PRO A 1 103 ? 14.015 -2.462 -9.960 1.00 69.81 103 PRO A N 1
ATOM 791 C CA . PRO A 1 103 ? 13.774 -1.083 -9.494 1.00 69.81 103 PRO A CA 1
ATOM 792 C C . PRO A 1 103 ? 13.349 -0.058 -10.577 1.00 69.81 103 PRO A C 1
ATOM 794 O O . PRO A 1 103 ? 12.982 1.073 -10.263 1.00 69.81 103 PRO A O 1
ATOM 797 N N . ASN A 1 104 ? 13.427 -0.413 -11.865 1.00 77.06 104 ASN A N 1
ATOM 798 C CA . ASN A 1 104 ? 13.095 0.439 -13.007 1.00 77.06 104 ASN A CA 1
ATOM 799 C C . ASN A 1 104 ? 11.859 -0.077 -13.767 1.00 77.06 104 ASN A C 1
ATOM 801 O O . ASN A 1 104 ? 11.926 -0.334 -14.969 1.00 77.06 104 ASN A O 1
ATOM 805 N N . HIS A 1 105 ? 10.739 -0.254 -13.061 1.00 84.12 105 HIS A N 1
ATOM 806 C CA . HIS A 1 105 ? 9.526 -0.884 -13.592 1.00 84.12 105 HIS A CA 1
ATOM 807 C C . HIS A 1 105 ? 9.039 -0.300 -14.924 1.00 84.12 105 HIS A C 1
ATOM 809 O O . HIS A 1 105 ? 8.730 -1.059 -15.838 1.00 84.12 105 HIS A O 1
ATOM 815 N N . LEU A 1 106 ? 8.973 1.030 -15.051 1.00 86.06 106 LEU A N 1
ATOM 816 C CA . LEU A 1 106 ? 8.310 1.690 -16.181 1.00 86.06 106 LEU A CA 1
ATOM 817 C C . LEU A 1 106 ? 8.912 1.314 -17.537 1.00 86.06 106 LEU A C 1
ATOM 819 O O . LEU A 1 106 ? 8.190 0.928 -18.455 1.00 86.06 106 LEU A O 1
ATOM 823 N N . GLU A 1 107 ? 10.235 1.362 -17.652 1.00 84.19 107 GLU A N 1
ATOM 824 C CA . GLU A 1 107 ? 10.924 0.997 -18.889 1.00 84.19 107 GLU A CA 1
ATOM 825 C C . GLU A 1 107 ? 10.659 -0.465 -19.273 1.00 84.19 107 GLU A C 1
ATOM 827 O O . GLU A 1 107 ? 10.382 -0.779 -20.433 1.00 84.19 107 GLU A O 1
ATOM 832 N N . VAL A 1 108 ? 10.667 -1.354 -18.278 1.00 82.88 108 VAL A N 1
ATOM 833 C CA . VAL A 1 108 ? 10.363 -2.772 -18.470 1.00 82.88 108 VAL A CA 1
ATOM 834 C C . VAL A 1 108 ? 8.919 -2.973 -18.930 1.00 82.88 108 VAL A C 1
ATOM 836 O O . VAL A 1 108 ? 8.668 -3.745 -19.857 1.00 82.88 108 VAL A O 1
ATOM 839 N N . MET A 1 109 ? 7.972 -2.247 -18.332 1.00 87.62 109 MET A N 1
ATOM 840 C CA . MET A 1 109 ? 6.565 -2.278 -18.731 1.00 87.62 109 MET A CA 1
ATOM 841 C C . MET A 1 109 ? 6.384 -1.824 -20.185 1.00 87.62 109 MET A C 1
ATOM 843 O O . MET A 1 109 ? 5.661 -2.482 -20.931 1.00 87.62 109 MET A O 1
ATOM 847 N N . HIS A 1 110 ? 7.085 -0.773 -20.629 1.00 88.88 110 HIS A N 1
ATOM 848 C CA . HIS A 1 110 ? 7.079 -0.354 -22.035 1.00 88.88 110 HIS A CA 1
ATOM 849 C C . HIS A 1 110 ? 7.612 -1.440 -22.972 1.00 88.88 110 HIS A C 1
ATOM 851 O O . HIS A 1 110 ? 7.030 -1.681 -24.031 1.00 88.88 110 HIS A O 1
ATOM 857 N N . SER A 1 111 ? 8.718 -2.096 -22.621 1.00 83.88 111 SER A N 1
ATOM 858 C CA . SER A 1 111 ? 9.268 -3.185 -23.434 1.00 83.88 111 SER A CA 1
ATOM 859 C C . SER A 1 111 ? 8.318 -4.377 -23.520 1.00 83.88 111 SER A C 1
ATOM 861 O O . SER A 1 111 ? 8.093 -4.885 -24.616 1.00 83.88 111 SER A O 1
ATOM 863 N N . LEU A 1 112 ? 7.690 -4.776 -22.411 1.00 85.94 112 LEU A N 1
ATOM 864 C CA . LEU A 1 112 ? 6.719 -5.873 -22.397 1.00 85.94 112 LEU A CA 1
ATOM 865 C C . LEU A 1 112 ? 5.445 -5.532 -23.177 1.00 85.94 112 LEU A C 1
ATOM 867 O O . LEU A 1 112 ? 4.970 -6.350 -23.963 1.00 85.94 112 LEU A O 1
ATOM 871 N N . ALA A 1 113 ? 4.929 -4.310 -23.037 1.00 89.31 113 ALA A N 1
ATOM 872 C CA . ALA A 1 113 ? 3.796 -3.842 -23.829 1.00 89.31 113 ALA A CA 1
ATOM 873 C C . ALA A 1 113 ? 4.125 -3.840 -25.333 1.00 89.31 113 ALA A C 1
ATOM 875 O O . ALA A 1 113 ? 3.351 -4.360 -26.135 1.00 89.31 113 ALA A O 1
ATOM 876 N N . ARG A 1 114 ? 5.314 -3.350 -25.725 1.00 88.19 114 ARG A N 1
ATOM 877 C CA . ARG A 1 114 ? 5.794 -3.401 -27.121 1.00 88.19 114 ARG A CA 1
ATOM 878 C C . ARG A 1 114 ? 5.979 -4.828 -27.628 1.00 88.19 114 ARG A C 1
ATOM 880 O O . ARG A 1 114 ? 5.683 -5.080 -28.791 1.00 88.19 114 ARG A O 1
ATOM 887 N N . ALA A 1 115 ? 6.375 -5.760 -26.768 1.00 83.06 115 ALA A N 1
ATOM 888 C CA . ALA A 1 115 ? 6.449 -7.181 -27.092 1.00 83.06 115 ALA A CA 1
ATOM 889 C C . ALA A 1 115 ? 5.072 -7.872 -27.153 1.00 83.06 115 ALA A C 1
ATOM 891 O O . ALA A 1 115 ? 5.013 -9.050 -27.480 1.00 83.06 115 ALA A O 1
ATOM 892 N N . GLY A 1 116 ? 3.962 -7.179 -26.878 1.00 87.06 116 GLY A N 1
ATOM 893 C CA . GLY A 1 116 ? 2.604 -7.710 -27.042 1.00 87.06 116 GLY A CA 1
ATOM 894 C C . GLY A 1 116 ? 1.984 -8.314 -25.783 1.00 87.06 116 GLY A C 1
ATOM 895 O O . GLY A 1 116 ? 0.941 -8.959 -25.881 1.00 87.06 116 GLY A O 1
ATOM 896 N N . PHE A 1 117 ? 2.577 -8.109 -24.603 1.00 85.94 117 PHE A N 1
ATOM 897 C CA . PHE A 1 117 ? 1.957 -8.527 -23.344 1.00 85.94 117 PHE A CA 1
ATOM 898 C C . PHE A 1 117 ? 0.717 -7.694 -23.042 1.00 85.94 117 PHE A C 1
ATOM 900 O O . PHE A 1 117 ? 0.712 -6.478 -23.219 1.00 85.94 117 PHE A O 1
ATOM 907 N N . LEU A 1 118 ? -0.318 -8.356 -22.520 1.00 85.62 118 LEU A N 1
ATOM 908 C CA . LEU A 1 118 ? -1.569 -7.714 -22.106 1.00 85.62 118 LEU A CA 1
ATOM 909 C C . LEU A 1 118 ? -1.784 -7.747 -20.589 1.00 85.62 118 LEU A C 1
ATOM 911 O O . LEU A 1 118 ? -2.686 -7.081 -20.087 1.00 85.62 118 LEU A O 1
ATOM 915 N N . LYS A 1 119 ? -0.976 -8.507 -19.842 1.00 84.75 119 LYS A N 1
ATOM 916 C CA . LYS A 1 119 ? -1.068 -8.628 -18.382 1.00 84.75 119 LYS A CA 1
ATOM 917 C C . LYS A 1 119 ? 0.315 -8.559 -17.758 1.00 84.75 119 LYS A C 1
ATOM 919 O O . LYS A 1 119 ? 1.170 -9.385 -18.074 1.00 84.75 119 LYS A O 1
ATOM 924 N N . LEU A 1 120 ? 0.509 -7.607 -16.852 1.00 85.25 120 LEU A N 1
ATOM 925 C CA . LEU A 1 120 ? 1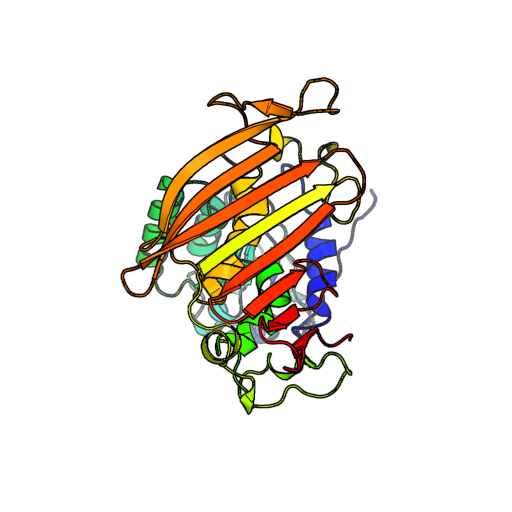.752 -7.423 -16.109 1.00 85.25 120 LEU A CA 1
ATOM 926 C C . LEU A 1 120 ? 1.481 -7.490 -14.608 1.00 85.25 120 LEU A C 1
ATOM 928 O O . LEU A 1 120 ? 0.564 -6.833 -14.127 1.00 85.25 120 LEU A O 1
ATOM 932 N N . ILE A 1 121 ? 2.285 -8.245 -13.870 1.00 84.94 121 ILE A N 1
ATOM 933 C CA . ILE A 1 121 ? 2.353 -8.195 -12.408 1.00 84.94 121 ILE A CA 1
ATOM 934 C C . ILE A 1 121 ? 3.628 -7.438 -12.057 1.00 84.94 121 ILE A C 1
ATOM 936 O O . ILE A 1 121 ? 4.699 -7.781 -12.552 1.00 84.94 121 ILE A O 1
ATOM 940 N N . VAL A 1 122 ? 3.527 -6.394 -11.246 1.00 84.31 122 VAL A N 1
ATOM 941 C CA . VAL A 1 122 ? 4.637 -5.458 -11.031 1.00 84.31 122 VAL A CA 1
ATOM 942 C C . VAL A 1 122 ? 4.851 -5.266 -9.543 1.00 84.31 122 VAL A C 1
ATOM 944 O O . VAL A 1 122 ? 3.899 -4.968 -8.828 1.00 84.31 122 VAL A O 1
ATOM 947 N N . GLU A 1 123 ? 6.082 -5.441 -9.077 1.00 80.00 123 GLU A N 1
ATOM 948 C CA . GLU A 1 123 ? 6.463 -5.132 -7.701 1.00 80.00 123 GLU A CA 1
ATOM 949 C C . GLU A 1 123 ? 6.177 -3.671 -7.343 1.00 80.00 123 GLU A C 1
ATOM 951 O O . GLU A 1 123 ? 6.037 -2.784 -8.189 1.00 80.00 123 GLU A O 1
ATOM 956 N N . LYS A 1 124 ? 6.080 -3.409 -6.045 1.00 84.75 124 LYS A N 1
ATOM 957 C CA . LYS A 1 124 ? 5.952 -2.046 -5.527 1.00 84.75 124 LYS A CA 1
ATOM 958 C C . LYS A 1 124 ? 7.330 -1.363 -5.409 1.00 84.75 124 LYS A C 1
ATOM 960 O O . LYS A 1 124 ? 8.330 -2.046 -5.188 1.00 84.75 124 LYS A O 1
ATOM 965 N N . PRO A 1 125 ? 7.390 -0.019 -5.454 1.00 84.81 125 PRO A N 1
ATOM 966 C CA . PRO A 1 125 ? 6.324 0.882 -5.899 1.00 84.81 125 PRO A CA 1
ATOM 967 C C . PRO A 1 125 ? 6.104 0.743 -7.410 1.00 84.81 125 PRO A C 1
ATOM 969 O O . PRO A 1 125 ? 7.053 0.517 -8.148 1.00 84.81 125 PRO A O 1
ATOM 972 N N . LEU A 1 126 ? 4.872 0.922 -7.896 1.00 86.81 126 LEU A N 1
ATOM 973 C CA . LEU A 1 126 ? 4.567 0.727 -9.322 1.00 86.81 126 LEU A CA 1
ATOM 974 C C . LEU A 1 126 ? 5.438 1.608 -10.242 1.00 86.81 126 LEU A C 1
ATOM 976 O O . LEU A 1 126 ? 5.881 1.168 -11.299 1.00 86.81 126 LEU A O 1
ATOM 980 N N . VAL A 1 127 ? 5.705 2.834 -9.791 1.00 89.62 127 VAL A N 1
ATOM 981 C CA . VAL A 1 127 ? 6.621 3.817 -10.381 1.00 89.62 127 VAL A CA 1
ATOM 982 C C . VAL A 1 127 ? 7.241 4.672 -9.272 1.00 89.62 127 VAL A C 1
ATOM 984 O O . VAL A 1 127 ? 6.714 4.725 -8.159 1.00 89.62 127 VAL A O 1
ATOM 987 N N . ASN A 1 128 ? 8.343 5.363 -9.560 1.00 87.38 128 ASN A N 1
ATOM 988 C CA . ASN A 1 128 ? 9.161 6.020 -8.536 1.00 87.38 128 ASN A CA 1
ATOM 989 C C . ASN A 1 128 ? 8.782 7.482 -8.256 1.00 87.38 128 ASN A C 1
ATOM 991 O O . ASN A 1 128 ? 9.154 8.039 -7.224 1.00 87.38 128 ASN A O 1
ATOM 995 N N . ASN A 1 129 ? 8.101 8.156 -9.184 1.00 88.31 129 ASN A N 1
ATOM 996 C CA . ASN A 1 129 ? 7.810 9.587 -9.071 1.00 88.31 129 ASN A CA 1
ATOM 997 C C . ASN A 1 129 ? 6.599 10.005 -9.919 1.00 88.31 129 ASN A C 1
ATOM 999 O O . ASN A 1 129 ? 6.136 9.257 -10.773 1.00 88.31 129 ASN A O 1
ATOM 1003 N N . LEU A 1 130 ? 6.111 11.232 -9.702 1.00 88.31 130 LEU A N 1
ATOM 1004 C CA . LEU A 1 130 ? 4.939 11.775 -10.404 1.00 88.31 130 LEU A CA 1
ATOM 1005 C C . LEU A 1 130 ? 5.101 11.814 -11.925 1.00 88.31 130 LEU A C 1
ATOM 1007 O O . LEU A 1 130 ? 4.134 11.596 -12.639 1.00 88.31 130 LEU A O 1
ATOM 1011 N N . ARG A 1 131 ? 6.309 12.072 -12.432 1.00 92.62 131 ARG A N 1
ATOM 1012 C CA . ARG A 1 131 ? 6.537 12.059 -13.878 1.00 92.62 131 ARG A CA 1
ATOM 1013 C C . ARG A 1 131 ? 6.322 10.652 -14.441 1.00 92.62 131 ARG A C 1
ATOM 1015 O O . ARG A 1 131 ? 5.630 10.506 -15.437 1.00 92.62 131 ARG A O 1
ATOM 1022 N N . GLU A 1 132 ? 6.866 9.633 -13.782 1.00 91.44 132 GLU A N 1
ATOM 1023 C CA . GLU A 1 132 ? 6.649 8.236 -14.175 1.00 91.44 132 GLU A CA 1
ATOM 1024 C C . GLU A 1 132 ? 5.180 7.801 -14.011 1.00 91.44 132 GLU A C 1
ATOM 1026 O O . GLU A 1 132 ? 4.727 6.931 -14.746 1.00 91.44 132 GLU A O 1
ATOM 1031 N N . VAL A 1 133 ? 4.412 8.415 -13.097 1.00 90.38 133 VAL A N 1
ATOM 1032 C CA . VAL A 1 133 ? 2.951 8.208 -13.017 1.00 90.38 133 VAL A CA 1
ATOM 1033 C C . VAL A 1 133 ? 2.263 8.693 -14.290 1.00 90.38 133 VAL A C 1
ATOM 1035 O O . VAL A 1 133 ? 1.413 7.981 -14.816 1.00 90.38 133 VAL A O 1
ATOM 1038 N N . GLU A 1 134 ? 2.614 9.877 -14.792 1.00 92.94 134 GLU A N 1
ATOM 1039 C CA . GLU A 1 134 ? 2.035 10.384 -16.042 1.00 92.94 134 GLU A CA 1
ATOM 1040 C C . GLU A 1 134 ? 2.461 9.528 -17.243 1.00 92.94 134 GLU A C 1
ATOM 1042 O O . GLU A 1 134 ? 1.614 9.117 -18.026 1.00 92.94 134 GLU A O 1
ATOM 1047 N N . GLU A 1 135 ? 3.735 9.135 -17.329 1.00 94.06 135 GLU A N 1
ATOM 1048 C CA . GLU A 1 135 ? 4.210 8.239 -18.396 1.00 94.06 135 GLU A CA 1
ATOM 1049 C C . GLU A 1 135 ? 3.520 6.857 -18.351 1.00 94.06 135 GLU A C 1
ATOM 1051 O O . GLU A 1 135 ? 3.208 6.267 -19.387 1.00 94.06 135 GLU A O 1
ATOM 1056 N N . LEU A 1 136 ? 3.214 6.342 -17.154 1.00 92.94 136 LEU A N 1
ATOM 1057 C CA . LEU A 1 136 ? 2.430 5.118 -16.994 1.00 92.94 136 LEU A CA 1
ATOM 1058 C C . LEU A 1 136 ? 0.983 5.285 -17.484 1.00 92.94 136 LEU A C 1
ATOM 1060 O O . LEU A 1 136 ? 0.430 4.353 -18.072 1.00 92.94 136 LEU A O 1
ATOM 1064 N N . LYS A 1 137 ? 0.358 6.446 -17.249 1.00 91.94 137 LYS A N 1
ATOM 1065 C CA . LYS A 1 137 ? -0.982 6.738 -17.782 1.00 91.94 137 LYS A CA 1
ATOM 1066 C C . LYS A 1 137 ? -0.954 6.760 -19.305 1.00 91.94 137 LYS A C 1
ATOM 1068 O O . LYS A 1 137 ? -1.758 6.059 -19.912 1.00 91.94 137 LYS A O 1
ATOM 1073 N N . ASP A 1 138 ? 0.019 7.446 -19.900 1.00 94.00 138 ASP A N 1
ATOM 1074 C CA . ASP A 1 138 ? 0.199 7.484 -21.354 1.00 94.00 138 ASP A CA 1
ATOM 1075 C C . ASP A 1 138 ? 0.361 6.067 -21.931 1.00 94.00 138 ASP A C 1
ATOM 1077 O O . ASP A 1 138 ? -0.261 5.711 -22.935 1.00 94.00 138 ASP A O 1
ATOM 1081 N N . LEU A 1 139 ? 1.150 5.208 -21.270 1.00 91.81 139 LEU A N 1
ATOM 1082 C CA . LEU A 1 139 ? 1.313 3.808 -21.671 1.00 91.81 139 LEU A CA 1
ATOM 1083 C C . LEU A 1 139 ? -0.027 3.053 -21.698 1.00 91.81 139 LEU A C 1
ATOM 1085 O O . LEU A 1 139 ? -0.281 2.302 -22.646 1.00 91.81 139 LEU A O 1
ATOM 1089 N N . LEU A 1 140 ? -0.864 3.234 -20.674 1.00 91.88 140 LEU A N 1
ATOM 1090 C CA . LEU A 1 140 ? -2.178 2.592 -20.559 1.00 91.88 140 LEU A CA 1
ATOM 1091 C C . LEU A 1 140 ? -3.202 3.165 -21.546 1.00 91.88 140 LEU A C 1
ATOM 1093 O O . LEU A 1 140 ? -4.054 2.423 -22.030 1.00 91.88 140 LEU A O 1
ATOM 1097 N N . GLU A 1 141 ? -3.109 4.450 -21.882 1.00 92.69 141 GLU A N 1
ATOM 1098 C CA . GLU A 1 141 ? -3.940 5.080 -22.912 1.00 92.69 141 GLU A CA 1
ATOM 1099 C C . GLU A 1 141 ? -3.599 4.558 -24.313 1.00 92.69 141 GLU A C 1
ATOM 1101 O O . GLU A 1 141 ? -4.497 4.246 -25.096 1.00 92.69 141 GLU A O 1
ATOM 1106 N N . ILE A 1 142 ? -2.307 4.396 -24.614 1.00 93.31 142 ILE A N 1
ATOM 1107 C CA . ILE A 1 142 ? -1.832 3.827 -25.884 1.00 93.31 142 ILE A CA 1
ATOM 1108 C C . ILE A 1 142 ? -2.166 2.328 -25.975 1.00 93.31 142 ILE A C 1
ATOM 1110 O O . ILE A 1 142 ? -2.423 1.816 -27.066 1.00 93.31 142 ILE A O 1
ATOM 1114 N N . ASN A 1 143 ? -2.185 1.619 -24.842 1.00 90.31 143 ASN A N 1
ATOM 1115 C CA . ASN A 1 143 ? -2.433 0.178 -24.765 1.00 90.31 143 ASN A CA 1
ATOM 1116 C C . ASN A 1 143 ? -3.647 -0.132 -23.866 1.00 90.31 143 ASN A C 1
ATOM 1118 O O . ASN A 1 143 ? -3.478 -0.709 -22.792 1.00 90.31 143 ASN A O 1
ATOM 1122 N N . PRO A 1 144 ? -4.890 0.170 -24.286 1.00 88.81 144 PRO A N 1
ATOM 1123 C CA . PRO A 1 144 ? -6.073 0.063 -23.417 1.00 88.81 144 PRO A CA 1
ATOM 1124 C C . PRO A 1 144 ? -6.382 -1.370 -22.936 1.00 88.81 144 PRO A C 1
ATOM 1126 O O . PRO A 1 144 ? -7.007 -1.576 -21.883 1.00 88.81 144 PRO A O 1
ATOM 1129 N N . SER A 1 145 ? -5.932 -2.381 -23.686 1.00 88.25 145 SER A N 1
ATOM 1130 C CA . SER A 1 145 ? -6.056 -3.796 -23.313 1.00 88.25 145 SER A CA 1
ATOM 1131 C C . SER A 1 145 ? -5.018 -4.244 -22.278 1.00 88.25 145 SER A C 1
ATOM 1133 O O . SER A 1 145 ? -5.223 -5.277 -21.643 1.00 88.25 145 SER A O 1
ATOM 1135 N N . LEU A 1 146 ? -3.939 -3.480 -22.068 1.00 88.25 146 LEU A N 1
ATOM 1136 C CA . LEU A 1 146 ? -2.926 -3.775 -21.058 1.00 88.25 146 LEU A CA 1
ATOM 1137 C C . LEU A 1 146 ? -3.528 -3.643 -19.656 1.00 88.25 146 LEU A C 1
ATOM 1139 O O . LEU A 1 146 ? -4.156 -2.638 -19.315 1.00 88.25 146 LEU A O 1
ATOM 1143 N N . LYS A 1 147 ? -3.325 -4.663 -18.826 1.00 88.00 147 LYS A N 1
ATOM 1144 C CA . LYS A 1 147 ? -3.691 -4.676 -17.409 1.00 88.00 147 LYS A CA 1
ATOM 1145 C C . LYS A 1 147 ? -2.440 -4.832 -16.566 1.00 88.00 147 LYS A C 1
ATOM 1147 O O . LYS A 1 147 ? -1.631 -5.724 -16.807 1.00 88.00 147 LYS A O 1
ATOM 1152 N N . ILE A 1 148 ? -2.304 -3.961 -15.575 1.00 86.62 148 ILE A N 1
ATOM 1153 C CA . ILE A 1 148 ? -1.164 -3.931 -14.668 1.00 86.62 148 ILE A CA 1
ATOM 1154 C C . ILE A 1 148 ? -1.674 -4.199 -13.256 1.00 86.62 148 ILE A C 1
ATOM 1156 O O . ILE A 1 148 ? -2.591 -3.530 -12.780 1.00 86.62 148 ILE A O 1
ATOM 1160 N N . TYR A 1 149 ? -1.087 -5.198 -12.610 1.00 83.81 149 TYR A N 1
ATOM 1161 C CA . TYR A 1 149 ? -1.448 -5.674 -11.286 1.00 83.81 149 TYR A CA 1
ATOM 1162 C C . TYR A 1 149 ? -0.285 -5.379 -10.332 1.00 83.81 149 TYR A C 1
ATOM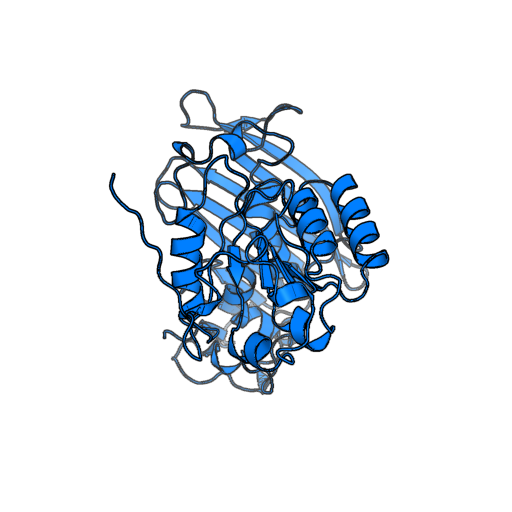 1164 O O . TYR A 1 149 ? 0.738 -6.065 -10.402 1.00 83.81 149 TYR A O 1
ATOM 1172 N N . PRO A 1 150 ? -0.396 -4.362 -9.461 1.00 81.81 150 PRO A N 1
ATOM 1173 C CA . PRO A 1 150 ? 0.632 -4.103 -8.465 1.00 81.81 150 PRO A CA 1
ATOM 1174 C C . PRO A 1 150 ? 0.657 -5.243 -7.441 1.00 81.81 150 PRO A C 1
ATOM 1176 O O . PRO A 1 150 ? -0.380 -5.649 -6.911 1.00 81.81 150 PRO A O 1
ATOM 1179 N N . LEU A 1 151 ? 1.848 -5.756 -7.163 1.00 79.50 151 LEU A N 1
ATOM 1180 C CA . LEU A 1 151 ? 2.087 -6.792 -6.178 1.00 79.50 151 LEU A CA 1
ATOM 1181 C C . LEU A 1 151 ? 2.333 -6.131 -4.819 1.00 79.50 151 LEU A C 1
ATOM 1183 O O . LEU A 1 151 ? 3.425 -5.651 -4.532 1.00 79.50 151 LEU A O 1
ATOM 1187 N N . ASP A 1 152 ? 1.298 -6.103 -3.978 1.00 75.31 152 ASP A N 1
ATOM 1188 C CA . ASP A 1 152 ? 1.422 -5.709 -2.574 1.00 75.31 152 ASP A CA 1
ATOM 1189 C C . ASP A 1 152 ? 0.796 -6.767 -1.661 1.00 75.31 152 ASP A C 1
ATOM 1191 O O . ASP A 1 152 ? -0.424 -6.919 -1.551 1.00 75.31 152 ASP A O 1
ATOM 1195 N N . PHE A 1 153 ? 1.662 -7.510 -0.982 1.00 71.69 153 PHE A N 1
ATOM 1196 C CA . PHE A 1 153 ? 1.278 -8.593 -0.085 1.00 71.69 153 PHE A CA 1
ATOM 1197 C C . PHE A 1 153 ? 0.628 -8.096 1.214 1.00 71.69 153 PHE A C 1
ATOM 1199 O O . PHE A 1 153 ? -0.071 -8.860 1.880 1.00 71.69 153 PHE A O 1
ATOM 1206 N N . TYR A 1 154 ? 0.784 -6.821 1.580 1.00 72.75 154 TYR A N 1
ATOM 1207 C CA . TYR A 1 154 ? 0.127 -6.275 2.768 1.00 72.75 154 TYR A CA 1
ATOM 1208 C C . TYR A 1 154 ? -1.384 -6.112 2.581 1.00 72.75 154 TYR A C 1
ATOM 1210 O O . TYR A 1 154 ? -2.127 -6.162 3.561 1.00 72.75 154 TYR A O 1
ATOM 1218 N N . VAL A 1 155 ? -1.871 -6.012 1.338 1.00 72.00 155 VAL A N 1
ATOM 1219 C CA . VAL A 1 155 ? -3.315 -5.946 1.056 1.00 72.00 155 VAL A CA 1
ATOM 1220 C C . VAL A 1 155 ? -4.026 -7.236 1.474 1.00 72.00 155 VAL A C 1
ATOM 1222 O O . VAL A 1 155 ? -5.156 -7.194 1.951 1.00 72.00 155 VAL A O 1
ATOM 1225 N N . GLN A 1 156 ? -3.368 -8.388 1.357 1.00 75.06 156 GLN A N 1
ATOM 1226 C CA . GLN A 1 156 ? -3.937 -9.660 1.815 1.00 75.06 156 GLN A CA 1
ATOM 1227 C C . GLN A 1 156 ? -3.971 -9.749 3.337 1.00 75.06 156 GLN A C 1
ATOM 1229 O O . GLN A 1 156 ? -4.944 -10.231 3.913 1.00 75.06 156 GLN A O 1
ATOM 1234 N N . LYS A 1 157 ? -2.930 -9.226 3.994 1.00 81.88 157 LYS A N 1
ATOM 1235 C CA . LYS A 1 157 ? -2.831 -9.212 5.456 1.00 81.88 157 LYS A CA 1
ATOM 1236 C C . LYS A 1 157 ? -3.976 -8.442 6.097 1.00 81.88 157 LYS A C 1
ATOM 1238 O O . LYS A 1 157 ? -4.415 -8.817 7.174 1.00 81.88 157 LYS A O 1
ATOM 1243 N N . ILE A 1 158 ? -4.514 -7.431 5.410 1.00 86.69 158 ILE A N 1
ATOM 1244 C CA . ILE A 1 158 ? -5.662 -6.659 5.889 1.00 86.69 158 ILE A CA 1
ATOM 1245 C C . ILE A 1 158 ? -7.036 -7.243 5.542 1.00 86.69 158 ILE A C 1
ATOM 1247 O O . ILE A 1 158 ? -8.034 -6.550 5.730 1.00 86.69 158 ILE A O 1
ATOM 1251 N N . ALA A 1 159 ? -7.143 -8.490 5.069 1.00 89.75 159 ALA A N 1
ATOM 1252 C CA . ALA A 1 159 ? -8.443 -9.101 4.771 1.00 89.75 159 ALA A CA 1
ATOM 1253 C C . ALA A 1 159 ? -9.474 -8.978 5.922 1.00 89.75 159 ALA A C 1
ATOM 1255 O O . ALA A 1 159 ? -10.613 -8.606 5.631 1.00 89.75 159 ALA A O 1
ATOM 1256 N N . PRO A 1 160 ? -9.109 -9.143 7.215 1.00 92.50 160 PRO A N 1
ATOM 1257 C CA . PRO A 1 160 ? -10.000 -8.820 8.334 1.00 92.50 160 PRO A CA 1
ATOM 1258 C C . PRO A 1 160 ? -10.600 -7.402 8.291 1.00 92.50 160 PRO A C 1
ATOM 1260 O O . PRO A 1 160 ? -11.795 -7.213 8.514 1.00 92.50 160 PRO A O 1
ATOM 1263 N N . LEU A 1 161 ? -9.791 -6.390 7.964 1.00 94.62 161 LEU A N 1
ATOM 1264 C CA . LEU A 1 161 ? -10.255 -5.008 7.816 1.00 94.62 161 LEU A CA 1
ATOM 1265 C C . LEU A 1 161 ? -11.111 -4.826 6.555 1.00 94.62 161 LEU A C 1
ATOM 1267 O O . LEU A 1 161 ? -12.075 -4.059 6.560 1.00 94.62 161 LEU A O 1
ATOM 1271 N N . LEU A 1 162 ? -10.787 -5.536 5.473 1.00 93.44 162 LEU A N 1
ATOM 1272 C CA . LEU A 1 162 ? -11.577 -5.510 4.242 1.00 93.44 162 LEU A CA 1
ATOM 1273 C C . LEU A 1 162 ? -12.974 -6.108 4.449 1.00 93.44 162 LEU A C 1
ATOM 1275 O O . LEU A 1 162 ? -13.936 -5.594 3.884 1.00 93.44 162 LEU A O 1
ATOM 1279 N N . VAL A 1 163 ? -13.114 -7.123 5.304 1.00 94.88 163 VAL A N 1
ATOM 1280 C CA . VAL A 1 163 ? -14.424 -7.617 5.750 1.00 94.88 163 VAL A CA 1
ATOM 1281 C C . VAL A 1 163 ? -15.177 -6.524 6.511 1.00 94.88 163 VAL A C 1
ATOM 1283 O O . VAL A 1 163 ? -16.306 -6.188 6.154 1.00 94.88 163 VAL A O 1
ATOM 1286 N N . LEU A 1 164 ? -14.548 -5.892 7.510 1.00 95.94 164 LEU A N 1
ATOM 1287 C CA . LEU A 1 164 ? -15.195 -4.831 8.298 1.00 95.94 164 LEU A CA 1
ATOM 1288 C C . LEU A 1 164 ? -15.613 -3.616 7.465 1.00 95.94 164 LEU A C 1
ATOM 1290 O O . LEU A 1 164 ? -16.600 -2.964 7.787 1.00 95.94 164 LEU A O 1
ATOM 1294 N N . THR A 1 165 ? -14.891 -3.311 6.392 1.00 95.38 165 THR A N 1
ATOM 1295 C CA . THR A 1 165 ? -15.224 -2.215 5.464 1.00 95.38 165 THR A CA 1
ATOM 1296 C C . THR A 1 165 ? -16.157 -2.641 4.326 1.00 95.38 165 THR A C 1
ATOM 1298 O O . THR A 1 165 ? -16.535 -1.809 3.503 1.00 95.38 165 THR A O 1
ATOM 1301 N N . GLY A 1 166 ? -16.540 -3.922 4.265 1.00 95.38 166 GLY A N 1
ATOM 1302 C CA . GLY A 1 166 ? -17.442 -4.468 3.247 1.00 95.38 166 GLY A CA 1
ATOM 1303 C C . GLY A 1 166 ? -16.807 -4.624 1.864 1.00 95.38 166 GLY A C 1
ATOM 1304 O O . GLY A 1 166 ? -17.508 -4.751 0.865 1.00 95.38 166 GLY A O 1
ATOM 1305 N N . LYS A 1 167 ? -15.474 -4.590 1.787 1.00 92.19 167 LYS A N 1
ATOM 1306 C CA . LYS A 1 167 ? -14.683 -4.794 0.564 1.00 92.19 167 LYS A CA 1
ATOM 1307 C C . LYS A 1 167 ? -14.468 -6.270 0.235 1.00 92.19 167 LYS A C 1
ATOM 1309 O O . LYS A 1 167 ? -14.209 -6.592 -0.921 1.00 92.19 167 LYS A O 1
ATOM 1314 N N . ILE A 1 168 ? -14.564 -7.139 1.239 1.00 90.75 168 ILE A N 1
ATOM 1315 C CA . ILE A 1 168 ? -14.722 -8.588 1.089 1.00 90.75 168 ILE A CA 1
ATOM 1316 C C . ILE A 1 168 ? -16.113 -8.919 1.630 1.00 90.75 168 ILE A C 1
ATOM 1318 O O . ILE A 1 168 ? -16.386 -8.688 2.807 1.00 90.75 168 ILE A O 1
ATOM 1322 N N . THR A 1 169 ? -16.988 -9.417 0.760 1.00 93.94 169 THR A N 1
ATOM 1323 C CA . THR A 1 169 ? -18.360 -9.827 1.090 1.00 93.94 169 THR A CA 1
ATOM 1324 C C . THR A 1 169 ? -18.450 -11.353 1.202 1.00 93.94 169 THR A C 1
ATOM 1326 O O . THR A 1 169 ? -17.517 -12.034 0.781 1.00 93.94 169 THR A O 1
ATOM 1329 N N . PRO A 1 170 ? -19.548 -11.927 1.728 1.00 94.44 170 PRO A N 1
ATOM 1330 C CA . PRO A 1 170 ? -19.709 -13.384 1.812 1.00 94.44 170 PRO A CA 1
ATOM 1331 C C . PRO A 1 170 ? -19.609 -14.137 0.474 1.00 94.44 170 PRO A C 1
ATOM 1333 O O . PRO A 1 170 ? -19.267 -15.315 0.467 1.00 94.44 170 PRO A O 1
ATOM 1336 N N . ASP A 1 171 ? -19.885 -13.466 -0.647 1.00 91.44 171 ASP A N 1
ATOM 1337 C CA . ASP A 1 171 ? -19.769 -14.038 -1.997 1.00 91.44 171 ASP A CA 1
ATOM 1338 C C . ASP A 1 171 ? -18.345 -13.929 -2.575 1.00 91.44 171 ASP A C 1
ATOM 1340 O O . ASP A 1 171 ? -18.056 -14.447 -3.656 1.00 91.44 171 ASP A O 1
ATOM 1344 N N . ASP A 1 172 ? -17.446 -13.227 -1.882 1.00 86.69 172 ASP A N 1
ATOM 1345 C CA . ASP A 1 172 ? -16.055 -13.079 -2.284 1.00 86.69 172 ASP A CA 1
ATOM 1346 C C . ASP A 1 172 ? -15.264 -14.345 -1.897 1.00 86.69 172 ASP A C 1
ATOM 1348 O O . ASP A 1 172 ? -15.291 -14.754 -0.735 1.00 86.69 172 ASP A O 1
ATOM 1352 N N . PRO A 1 173 ? -14.492 -14.961 -2.813 1.00 84.25 173 PRO A N 1
ATOM 1353 C CA . PRO A 1 173 ? -13.703 -16.159 -2.507 1.00 84.25 173 PRO A CA 1
ATOM 1354 C C . PRO A 1 173 ? -12.653 -15.949 -1.403 1.00 84.25 173 PRO A C 1
ATOM 1356 O O . PRO A 1 173 ? -12.119 -16.914 -0.859 1.00 84.25 173 PRO A O 1
ATOM 1359 N N . ARG A 1 174 ? -12.334 -14.694 -1.074 1.00 84.88 174 ARG A N 1
ATOM 1360 C CA . ARG A 1 174 ? -11.421 -14.312 0.007 1.00 84.88 174 ARG A CA 1
ATOM 1361 C C . ARG A 1 174 ? -12.094 -14.303 1.379 1.00 84.88 174 ARG A C 1
ATOM 1363 O O . ARG A 1 174 ? -11.392 -14.202 2.380 1.00 84.88 174 ARG A O 1
ATOM 1370 N N . TRP A 1 175 ? -13.424 -14.411 1.448 1.00 86.88 175 TRP A N 1
ATOM 1371 C CA . TRP A 1 175 ? -14.175 -14.471 2.706 1.00 86.88 175 TRP A CA 1
ATOM 1372 C C . TRP A 1 175 ? -13.672 -15.599 3.610 1.00 86.88 175 TRP A C 1
ATOM 1374 O O . TRP A 1 175 ? -13.404 -15.388 4.790 1.00 86.88 175 TRP A O 1
ATOM 1384 N N . ASP A 1 176 ? -13.432 -16.772 3.021 1.00 86.88 176 ASP A N 1
ATOM 1385 C CA . ASP A 1 176 ? -12.956 -17.966 3.725 1.00 86.88 176 ASP A CA 1
ATOM 1386 C C . ASP A 1 176 ? -11.502 -17.863 4.226 1.00 86.88 176 ASP A C 1
ATOM 1388 O O . ASP A 1 176 ? -11.023 -18.765 4.923 1.00 86.88 176 ASP A O 1
ATOM 1392 N N . TRP A 1 177 ? -10.783 -16.788 3.882 1.00 87.38 177 TRP A N 1
ATOM 1393 C CA . TRP A 1 177 ? -9.448 -16.514 4.419 1.00 87.38 177 TRP A CA 1
ATOM 1394 C C . TRP A 1 177 ? -9.503 -15.900 5.808 1.00 87.38 177 TRP A C 1
ATOM 1396 O O . TRP A 1 177 ? -8.482 -15.883 6.486 1.00 87.38 177 TRP A O 1
ATOM 1406 N N . VAL A 1 178 ? -10.651 -15.362 6.218 1.00 88.69 178 VAL A N 1
ATOM 1407 C CA . VAL A 1 178 ? -10.815 -14.694 7.506 1.00 88.69 178 VAL A CA 1
ATOM 1408 C C . VAL A 1 178 ? -11.614 -15.601 8.433 1.00 88.69 178 VAL A C 1
ATOM 1410 O O . VAL A 1 178 ? -12.582 -16.244 8.029 1.00 88.69 178 VAL A O 1
ATOM 1413 N N . VAL A 1 179 ? -11.206 -15.650 9.695 1.00 92.50 179 VAL A N 1
ATOM 1414 C CA . VAL A 1 179 ? -11.906 -16.347 10.776 1.00 92.50 179 VAL A CA 1
ATOM 1415 C C . VAL A 1 179 ? -12.070 -15.421 11.973 1.00 92.50 179 VAL A C 1
ATOM 1417 O O . VAL A 1 179 ? -11.377 -14.412 12.117 1.00 92.50 179 VAL A O 1
ATOM 1420 N N . MET A 1 180 ? -13.015 -15.766 12.836 1.00 92.75 180 MET A N 1
ATOM 1421 C CA . MET A 1 180 ? -13.147 -15.179 14.161 1.00 92.75 180 MET A CA 1
ATOM 1422 C C . MET A 1 180 ? -11.954 -15.594 15.032 1.00 92.75 180 MET A C 1
ATOM 1424 O O . MET A 1 180 ? -11.320 -16.620 14.793 1.00 92.75 180 MET A O 1
ATOM 1428 N N . GLY A 1 181 ? -11.668 -14.840 16.092 1.00 87.06 181 GLY A N 1
ATOM 1429 C CA . GLY A 1 181 ? -10.542 -15.108 16.994 1.00 87.06 181 GLY A CA 1
ATOM 1430 C C . GLY A 1 181 ? -10.575 -16.462 17.717 1.00 87.06 181 GLY A C 1
ATOM 1431 O O . GLY A 1 181 ? -9.563 -16.888 18.263 1.00 87.06 181 GLY A O 1
ATOM 1432 N N . ASN A 1 182 ? -11.727 -17.135 17.734 1.00 88.62 182 ASN A N 1
ATOM 1433 C CA . ASN A 1 182 ? -11.908 -18.498 18.241 1.00 88.62 182 ASN A CA 1
ATOM 1434 C C . ASN A 1 182 ? -11.747 -19.580 17.146 1.00 88.62 182 ASN A C 1
ATOM 1436 O O . ASN A 1 182 ? -11.964 -20.757 17.423 1.00 88.62 182 ASN A O 1
ATOM 1440 N N . GLY A 1 183 ? -11.391 -19.196 15.916 1.00 89.38 183 GLY A N 1
ATOM 1441 C CA . GLY A 1 183 ? -11.235 -20.077 14.755 1.00 89.38 183 GLY A CA 1
ATOM 1442 C C . GLY A 1 183 ? -12.529 -20.380 13.992 1.00 89.38 183 GLY A C 1
ATOM 1443 O O . GLY A 1 183 ? -12.489 -21.088 12.984 1.00 89.38 183 GLY A O 1
ATOM 1444 N N . GLU A 1 184 ? -13.678 -19.866 14.437 1.00 92.50 184 GLU A N 1
ATOM 1445 C CA . GLU A 1 184 ? -14.951 -20.057 13.739 1.00 92.50 184 GLU A CA 1
ATOM 1446 C C . GLU A 1 184 ? -15.042 -19.203 12.469 1.00 92.50 184 GLU A C 1
ATOM 1448 O O . GLU A 1 184 ? -14.311 -18.228 12.277 1.00 92.50 184 GLU A O 1
ATOM 1453 N N . ARG A 1 185 ? -15.965 -19.567 11.572 1.00 93.06 185 ARG A N 1
ATOM 1454 C CA . ARG A 1 185 ? -16.222 -18.783 10.359 1.00 93.06 185 ARG A CA 1
ATOM 1455 C C . ARG A 1 185 ? -16.703 -17.384 10.726 1.00 93.06 185 ARG A C 1
ATOM 1457 O O . ARG A 1 185 ? -17.490 -17.221 11.656 1.00 93.06 185 ARG A O 1
ATOM 1464 N N . VAL A 1 186 ? -16.280 -16.392 9.948 1.00 93.44 186 VAL A N 1
ATOM 1465 C CA . VAL A 1 186 ? -16.802 -15.032 10.084 1.00 93.44 186 VAL A CA 1
ATOM 1466 C C . VAL A 1 186 ? -18.297 -15.023 9.796 1.00 93.44 186 VAL A C 1
ATOM 1468 O O . VAL A 1 186 ? -18.765 -15.610 8.816 1.00 93.44 186 VAL A O 1
ATOM 1471 N N . LEU A 1 187 ? -19.036 -14.342 10.663 1.00 92.75 187 LEU A N 1
ATOM 1472 C CA . LEU A 1 187 ? -20.473 -14.177 10.535 1.00 92.75 187 LEU A CA 1
ATOM 1473 C C . LEU A 1 187 ? -20.796 -13.111 9.465 1.00 92.75 187 LEU A C 1
ATOM 1475 O O . LEU A 1 187 ? -20.181 -12.039 9.491 1.00 92.75 187 LEU A O 1
ATOM 1479 N N . PRO A 1 188 ? -21.732 -13.357 8.525 1.00 93.94 188 PRO A N 1
ATOM 1480 C CA . PRO A 1 188 ? -22.063 -12.409 7.455 1.00 93.94 188 PRO A CA 1
ATOM 1481 C C . PRO A 1 188 ? -22.418 -10.998 7.944 1.00 93.94 188 PRO A C 1
ATOM 1483 O O . PRO A 1 188 ? -22.055 -10.017 7.300 1.00 93.94 188 PRO A O 1
ATOM 1486 N N . GLU A 1 189 ? -23.061 -10.879 9.105 1.00 93.44 189 GLU A N 1
ATOM 1487 C CA . GLU A 1 189 ? -23.437 -9.612 9.742 1.00 93.44 189 GLU A CA 1
ATOM 1488 C C . GLU A 1 189 ? -22.251 -8.758 10.212 1.00 93.44 189 GLU A C 1
ATOM 1490 O O . GLU A 1 189 ? -22.447 -7.627 10.638 1.00 93.44 189 GLU A O 1
ATOM 1495 N N . ILE A 1 190 ? -21.016 -9.266 10.170 1.00 92.75 190 ILE A N 1
ATOM 1496 C CA . ILE A 1 190 ? -19.810 -8.479 10.468 1.00 92.75 190 ILE A CA 1
ATOM 1497 C C . ILE A 1 190 ? -19.387 -7.642 9.250 1.00 92.75 190 ILE A C 1
ATOM 1499 O O . ILE A 1 190 ? -18.747 -6.596 9.405 1.00 92.75 190 ILE A O 1
ATOM 1503 N N . CYS A 1 191 ? -19.756 -8.070 8.043 1.00 95.88 191 CYS A N 1
ATOM 1504 C CA . CYS A 1 191 ? -19.382 -7.411 6.799 1.00 95.88 191 CYS A CA 1
ATOM 1505 C C . CYS A 1 191 ? -19.878 -5.957 6.759 1.00 95.88 191 CYS A C 1
ATOM 1507 O O . CYS A 1 191 ? -21.066 -5.696 6.914 1.00 95.88 191 CYS A O 1
ATOM 1509 N N . GLY A 1 192 ? -18.974 -5.006 6.512 1.00 94.69 192 GLY A N 1
ATOM 1510 C CA . GLY A 1 192 ? -19.331 -3.589 6.355 1.00 94.69 192 GLY A CA 1
ATOM 1511 C C . GLY A 1 192 ? -19.663 -2.840 7.652 1.00 94.69 192 GLY A C 1
ATOM 1512 O O . GLY A 1 192 ? -20.110 -1.700 7.589 1.00 94.69 192 GLY A O 1
ATOM 1513 N N . THR A 1 193 ? -19.422 -3.438 8.822 1.00 94.62 193 THR A N 1
ATOM 1514 C CA . THR A 1 193 ? -19.831 -2.872 10.122 1.00 94.62 193 THR A CA 1
ATOM 1515 C C . THR A 1 193 ? -18.788 -1.980 10.803 1.00 94.62 193 THR A C 1
ATOM 1517 O O . THR A 1 193 ? -18.955 -1.639 11.974 1.00 94.62 193 THR A O 1
ATOM 1520 N N . LEU A 1 194 ? -17.702 -1.582 10.122 1.00 94.81 194 LEU A N 1
ATOM 1521 C CA . LEU A 1 194 ? -16.623 -0.796 10.740 1.00 94.81 194 LEU A CA 1
ATOM 1522 C C . LEU A 1 194 ? -17.157 0.438 11.488 1.00 94.81 194 LEU A C 1
ATOM 1524 O O . LEU A 1 194 ? -16.966 0.543 12.698 1.00 94.81 194 LEU A O 1
ATOM 1528 N N . GLU A 1 195 ? -17.842 1.349 10.793 1.00 92.69 195 GLU A N 1
ATOM 1529 C CA . GLU A 1 195 ? -18.326 2.606 11.388 1.00 92.69 195 GLU A CA 1
ATOM 1530 C C . GLU A 1 195 ? -19.529 2.411 12.322 1.00 92.69 195 GLU A C 1
ATOM 1532 O O . GLU A 1 195 ? -19.735 3.218 13.225 1.00 92.69 195 GLU A O 1
ATOM 1537 N N . GLU A 1 196 ? -20.286 1.319 12.184 1.00 93.50 196 GLU A N 1
ATOM 1538 C CA . GLU A 1 196 ? -21.322 0.953 13.160 1.00 93.50 196 GLU A CA 1
ATOM 1539 C C . GLU A 1 196 ? -20.702 0.577 14.510 1.00 93.50 196 GLU A C 1
ATOM 1541 O O . GLU A 1 196 ? -21.250 0.899 15.562 1.00 93.50 196 GLU A O 1
ATOM 1546 N N . ARG A 1 197 ? -19.535 -0.080 14.484 1.00 92.62 197 ARG A N 1
ATOM 1547 C CA . ARG A 1 197 ? -18.850 -0.581 15.682 1.00 92.62 197 ARG A CA 1
ATOM 1548 C C . ARG A 1 197 ? -17.939 0.447 16.336 1.00 92.62 197 ARG A C 1
ATOM 1550 O O . ARG A 1 197 ? -17.867 0.495 17.561 1.00 92.62 197 ARG A O 1
ATOM 1557 N N . ILE A 1 198 ? -17.210 1.243 15.551 1.00 94.88 198 ILE A N 1
ATOM 1558 C CA . ILE A 1 198 ? -16.285 2.248 16.101 1.00 94.88 198 ILE A CA 1
ATOM 1559 C C . ILE A 1 198 ? -16.833 3.674 16.054 1.00 94.88 198 ILE A C 1
ATOM 1561 O O . ILE A 1 198 ? -16.185 4.575 16.580 1.00 94.88 198 ILE A O 1
ATOM 1565 N N . GLY A 1 199 ? -18.020 3.900 15.491 1.00 94.44 199 GLY A N 1
ATOM 1566 C CA . GLY A 1 199 ? -18.526 5.242 15.205 1.00 94.44 199 GLY A CA 1
ATOM 1567 C C . GLY A 1 199 ? -17.762 5.906 14.057 1.00 94.44 199 GLY A C 1
ATOM 1568 O O . GLY A 1 199 ? -17.038 5.251 13.304 1.00 94.44 199 GLY A O 1
ATOM 1569 N N . LYS A 1 200 ? -17.891 7.233 13.930 1.00 94.75 200 LYS A N 1
ATOM 1570 C CA . LYS A 1 200 ? -17.123 7.976 12.921 1.00 94.75 200 LYS A CA 1
ATOM 1571 C C . LYS A 1 200 ? -15.635 7.902 13.233 1.00 94.75 200 LYS A C 1
ATOM 1573 O O . LYS A 1 200 ? -15.238 7.992 14.393 1.00 94.75 200 LYS A O 1
ATOM 1578 N N . ILE A 1 201 ? -14.820 7.780 12.191 1.00 95.81 201 ILE A N 1
ATOM 1579 C CA . ILE A 1 201 ? -13.363 7.744 12.320 1.00 95.81 201 ILE A CA 1
ATOM 1580 C C . ILE A 1 201 ? -12.854 9.125 12.761 1.00 95.81 201 ILE A C 1
ATOM 1582 O O . ILE A 1 201 ? -13.194 10.145 12.168 1.00 95.81 201 ILE A O 1
ATOM 1586 N N . GLU A 1 202 ? -12.024 9.139 13.800 1.00 95.88 202 GLU A N 1
ATOM 1587 C CA . GLU A 1 202 ? -11.389 10.324 14.390 1.00 95.88 202 GLU A CA 1
ATOM 1588 C C . GLU A 1 202 ? -9.908 10.438 14.005 1.00 95.88 202 GLU A C 1
ATOM 1590 O O . GLU A 1 202 ? -9.323 11.509 14.136 1.00 95.88 202 GLU A O 1
ATOM 1595 N N . GLY A 1 203 ? -9.284 9.349 13.549 1.00 96.88 203 GLY A N 1
ATOM 1596 C CA . GLY A 1 203 ? -7.901 9.358 13.085 1.00 96.88 203 GLY A CA 1
ATOM 1597 C C . GLY A 1 203 ? -7.362 7.970 12.764 1.00 96.88 203 GLY A C 1
ATOM 1598 O O . GLY A 1 203 ? -7.900 6.955 13.209 1.00 96.88 203 GLY A O 1
ATOM 1599 N N . VAL A 1 204 ? -6.279 7.936 11.997 1.00 97.56 204 VAL A N 1
ATOM 1600 C CA . VAL A 1 204 ? -5.613 6.710 11.549 1.00 97.56 204 VAL A CA 1
ATOM 1601 C C . VAL A 1 204 ? -4.115 6.823 11.824 1.00 97.56 204 VAL A C 1
ATOM 1603 O O . VAL A 1 204 ? -3.529 7.896 11.706 1.00 97.56 204 VAL A O 1
ATOM 1606 N N . GLN A 1 205 ? -3.478 5.721 12.195 1.00 97.62 205 GLN A N 1
ATOM 1607 C CA . GLN A 1 205 ? -2.028 5.627 12.309 1.00 97.62 205 GLN A CA 1
ATOM 1608 C C . GLN A 1 205 ? -1.555 4.333 11.658 1.00 97.62 205 GLN A C 1
ATOM 1610 O O . GLN A 1 205 ? -2.031 3.262 12.023 1.00 97.62 205 GLN A O 1
ATOM 1615 N N . ALA A 1 206 ? -0.608 4.429 10.731 1.00 96.38 206 ALA A N 1
ATOM 1616 C CA . ALA A 1 206 ? 0.055 3.283 10.126 1.00 96.38 206 ALA A CA 1
ATOM 1617 C C . ALA A 1 206 ? 1.557 3.370 10.401 1.00 96.38 206 ALA A C 1
ATOM 1619 O O . ALA A 1 206 ? 2.201 4.363 10.057 1.00 96.38 206 ALA A O 1
ATOM 1620 N N . THR A 1 207 ? 2.102 2.324 11.016 1.00 95.00 207 THR A N 1
ATOM 1621 C CA . THR A 1 207 ? 3.513 2.243 11.383 1.00 95.00 207 THR A CA 1
ATOM 1622 C C . THR A 1 207 ? 4.127 0.964 10.823 1.00 95.00 207 THR A C 1
ATOM 1624 O O . THR A 1 207 ? 3.662 -0.133 11.137 1.00 95.00 207 THR A O 1
ATOM 1627 N N . ILE A 1 208 ? 5.180 1.105 10.014 1.00 91.81 208 ILE A N 1
ATOM 1628 C CA . ILE A 1 208 ? 5.976 -0.004 9.472 1.00 91.81 208 ILE A CA 1
ATOM 1629 C C . ILE A 1 208 ? 7.462 0.277 9.709 1.00 91.81 208 ILE A C 1
ATOM 1631 O O . ILE A 1 208 ? 8.103 1.004 8.957 1.00 91.81 208 ILE A O 1
ATOM 1635 N N . PHE A 1 209 ? 8.026 -0.333 10.744 1.00 89.25 209 PHE A N 1
ATOM 1636 C CA . PHE A 1 209 ? 9.461 -0.389 10.980 1.00 89.25 209 PHE A CA 1
ATOM 1637 C C . PHE A 1 209 ? 9.981 -1.797 10.803 1.00 89.25 209 PHE A C 1
ATOM 1639 O O . PHE A 1 209 ? 9.521 -2.715 11.474 1.00 89.25 209 PHE A O 1
ATOM 1646 N N . GLU A 1 210 ? 11.011 -1.951 9.990 1.00 85.06 210 GLU A N 1
ATOM 1647 C CA . GLU A 1 210 ? 11.657 -3.241 9.785 1.00 85.06 210 GLU A CA 1
ATOM 1648 C C . GLU A 1 210 ? 13.042 -3.249 10.426 1.00 85.06 210 GLU A C 1
ATOM 1650 O O . GLU A 1 210 ? 13.812 -2.304 10.260 1.00 85.06 210 GLU A O 1
ATOM 1655 N N . GLY A 1 211 ? 13.368 -4.298 11.179 1.00 75.56 211 GLY A N 1
ATOM 1656 C CA . GLY A 1 211 ? 14.630 -4.410 11.902 1.00 75.56 211 GLY A CA 1
ATOM 1657 C C . GLY A 1 211 ? 15.389 -5.710 11.638 1.00 75.56 211 GLY A C 1
ATOM 1658 O O . GLY A 1 211 ? 14.861 -6.810 11.817 1.00 75.56 211 GLY A O 1
ATOM 1659 N N . GLY A 1 212 ? 16.677 -5.594 11.305 1.00 63.22 212 GLY A N 1
ATOM 1660 C CA . GLY A 1 212 ? 17.608 -6.726 11.203 1.00 63.22 212 GLY A CA 1
ATOM 1661 C C . GLY A 1 212 ? 17.244 -7.791 10.150 1.00 63.22 212 GLY A C 1
ATOM 1662 O O . GLY A 1 212 ? 16.490 -7.541 9.218 1.00 63.22 212 GLY A O 1
ATOM 1663 N N . LYS A 1 213 ? 17.798 -9.008 10.301 1.00 52.19 213 LYS A N 1
ATOM 1664 C CA . LYS A 1 213 ? 17.682 -10.156 9.362 1.00 52.19 213 LYS A CA 1
ATOM 1665 C C . LYS A 1 213 ? 16.290 -10.812 9.283 1.00 52.19 213 LYS A C 1
ATOM 1667 O O . LYS A 1 213 ? 16.166 -11.942 8.814 1.00 52.19 213 LYS A O 1
ATOM 1672 N N . LEU A 1 214 ? 15.243 -10.175 9.799 1.00 46.81 214 LEU A N 1
ATOM 1673 C CA . LEU A 1 214 ? 13.910 -10.774 9.864 1.00 46.81 214 LEU A CA 1
ATOM 1674 C C . LEU A 1 214 ? 13.171 -10.607 8.529 1.00 46.81 214 LEU A C 1
ATOM 1676 O O . LEU A 1 214 ? 12.327 -9.732 8.380 1.00 46.81 214 LEU A O 1
ATOM 1680 N N . GLY A 1 215 ? 13.477 -11.498 7.583 1.00 43.19 215 GLY A N 1
ATOM 1681 C CA . GLY A 1 215 ? 12.598 -11.822 6.452 1.00 43.19 215 GLY A CA 1
ATOM 1682 C C . GLY A 1 215 ? 12.701 -10.942 5.205 1.00 43.19 215 GLY A C 1
ATOM 1683 O O . GLY A 1 215 ? 11.906 -11.128 4.291 1.00 43.19 215 GLY A O 1
ATOM 1684 N N . LEU A 1 216 ? 13.663 -10.020 5.127 1.00 48.94 216 LEU A N 1
ATOM 1685 C CA . LEU A 1 216 ? 13.961 -9.263 3.909 1.00 48.94 216 LEU A CA 1
ATOM 1686 C C . LEU A 1 216 ? 15.479 -9.174 3.678 1.00 48.94 216 LEU A C 1
ATOM 1688 O O . LEU A 1 216 ? 16.227 -9.247 4.658 1.00 48.94 216 LEU A O 1
ATOM 1692 N N . PRO A 1 217 ? 15.942 -9.000 2.420 1.00 51.59 217 PRO A N 1
ATOM 1693 C CA . PRO A 1 217 ? 17.364 -8.958 2.094 1.00 51.59 217 PRO A CA 1
ATOM 1694 C C . PRO A 1 217 ? 18.065 -7.884 2.917 1.00 51.59 217 PRO A C 1
ATOM 1696 O O . PRO A 1 217 ? 17.491 -6.807 3.158 1.00 51.59 217 PRO A O 1
ATOM 1699 N N . ASP A 1 218 ? 19.288 -8.183 3.347 1.00 60.06 218 ASP A N 1
ATOM 1700 C CA . ASP A 1 218 ? 20.107 -7.274 4.147 1.00 60.06 218 ASP A CA 1
ATOM 1701 C C . ASP A 1 218 ? 20.161 -5.898 3.452 1.00 60.06 218 ASP A C 1
ATOM 1703 O O . ASP A 1 218 ? 20.192 -5.808 2.223 1.00 60.06 218 ASP A O 1
ATOM 1707 N N . LEU A 1 219 ? 20.173 -4.797 4.211 1.00 62.66 219 LEU A N 1
ATOM 1708 C CA . LEU A 1 219 ? 20.471 -3.479 3.632 1.00 62.66 219 LEU A CA 1
ATOM 1709 C C . LEU A 1 219 ? 21.820 -3.501 2.896 1.00 62.66 219 LEU A C 1
ATOM 1711 O O . LEU A 1 219 ? 21.996 -2.783 1.914 1.00 62.66 219 LEU A O 1
ATOM 1715 N N . ALA A 1 220 ? 22.742 -4.370 3.324 1.00 63.44 220 ALA A N 1
ATOM 1716 C CA . ALA A 1 220 ? 23.987 -4.649 2.617 1.00 63.44 220 ALA A CA 1
ATOM 1717 C C . ALA A 1 220 ? 23.786 -5.183 1.184 1.00 63.44 220 ALA A C 1
ATOM 1719 O O . ALA A 1 220 ? 24.625 -4.926 0.327 1.00 63.44 220 ALA A O 1
ATOM 1720 N N . GLU A 1 221 ? 22.684 -5.882 0.909 1.00 65.62 221 GLU A N 1
ATOM 1721 C CA . GLU A 1 221 ? 22.335 -6.432 -0.410 1.00 65.62 221 GLU A CA 1
ATOM 1722 C C . GLU A 1 221 ? 21.447 -5.473 -1.225 1.00 65.62 221 GLU A C 1
ATOM 1724 O O . GLU A 1 221 ? 21.256 -5.657 -2.425 1.00 65.62 221 GLU A O 1
ATOM 1729 N N . ARG A 1 222 ? 20.913 -4.419 -0.591 1.00 70.38 222 ARG A N 1
ATOM 1730 C CA . ARG A 1 222 ? 19.995 -3.434 -1.194 1.00 70.38 222 ARG A CA 1
ATOM 1731 C C . ARG A 1 222 ? 20.476 -2.004 -0.983 1.00 70.38 222 ARG A C 1
ATOM 1733 O O . ARG A 1 222 ? 19.704 -1.116 -0.625 1.00 70.38 222 ARG A O 1
ATOM 1740 N N . THR A 1 223 ? 21.762 -1.777 -1.224 1.00 76.00 223 THR A N 1
ATOM 1741 C CA . THR A 1 223 ? 22.426 -0.477 -1.044 1.00 76.00 223 THR A CA 1
ATOM 1742 C C . THR A 1 223 ? 21.744 0.658 -1.810 1.00 76.00 223 THR A C 1
ATOM 1744 O O . THR A 1 223 ? 21.729 1.793 -1.335 1.00 76.00 223 THR A O 1
ATOM 1747 N N . TRP A 1 224 ? 21.110 0.358 -2.947 1.00 79.69 224 TRP A N 1
ATOM 1748 C CA . TRP A 1 224 ? 20.342 1.318 -3.741 1.00 79.69 224 TRP A CA 1
ATOM 1749 C C . TRP A 1 224 ? 19.192 1.979 -2.962 1.00 79.69 224 TRP A C 1
ATOM 1751 O O . TRP A 1 224 ? 18.882 3.134 -3.240 1.00 79.69 224 TRP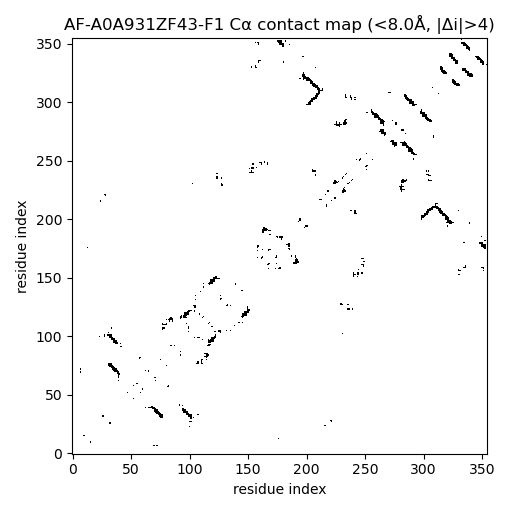 A O 1
ATOM 1761 N N . LEU A 1 225 ? 18.611 1.317 -1.949 1.00 84.50 225 LEU A N 1
ATOM 1762 C CA . LEU A 1 225 ? 17.572 1.912 -1.097 1.00 84.50 225 LEU A CA 1
ATOM 1763 C C . LEU A 1 225 ? 18.083 3.130 -0.318 1.00 84.50 225 LEU A C 1
ATOM 1765 O O . LEU A 1 225 ? 17.317 4.058 -0.079 1.00 84.50 225 LEU A O 1
ATOM 1769 N N . GLU A 1 226 ? 19.360 3.118 0.072 1.00 86.00 226 GLU A N 1
ATOM 1770 C CA . GLU A 1 226 ? 20.030 4.209 0.791 1.00 86.00 226 GLU A CA 1
ATOM 1771 C C . GLU A 1 226 ? 20.700 5.207 -0.165 1.00 86.00 226 GLU A C 1
ATOM 1773 O O . GLU A 1 226 ? 20.797 6.399 0.130 1.00 86.00 226 GLU A O 1
ATOM 1778 N N . GLN A 1 227 ? 21.205 4.718 -1.300 1.00 85.12 227 GLN A N 1
ATOM 1779 C CA . GLN A 1 227 ? 22.102 5.474 -2.177 1.00 85.12 227 GLN A CA 1
ATOM 1780 C C . GLN A 1 227 ? 21.388 6.171 -3.339 1.00 85.12 227 GLN A C 1
ATOM 1782 O O . GLN A 1 227 ? 21.854 7.214 -3.799 1.00 85.12 227 GLN A O 1
ATOM 1787 N N . ASP A 1 228 ? 20.266 5.631 -3.818 1.00 87.25 228 ASP A N 1
ATOM 1788 C CA . ASP A 1 228 ? 19.511 6.202 -4.931 1.00 87.25 228 ASP A CA 1
ATOM 1789 C C . ASP A 1 228 ? 18.281 6.944 -4.405 1.00 87.25 228 ASP A C 1
ATOM 1791 O O . ASP A 1 228 ? 17.226 6.356 -4.204 1.00 87.25 228 ASP A O 1
ATOM 1795 N N . LYS A 1 229 ? 18.366 8.266 -4.225 1.00 88.31 229 LYS A N 1
ATOM 1796 C CA . LYS A 1 229 ? 17.206 9.065 -3.786 1.00 88.31 229 LYS A CA 1
ATOM 1797 C C . LYS A 1 229 ? 16.025 9.027 -4.766 1.00 88.31 229 LYS A C 1
ATOM 1799 O O . LYS A 1 229 ? 14.898 9.326 -4.375 1.00 88.31 229 LYS A O 1
ATOM 1804 N N . LYS A 1 230 ? 16.253 8.718 -6.043 1.00 86.44 230 LYS A N 1
ATOM 1805 C CA . LYS A 1 230 ? 15.167 8.704 -7.028 1.00 86.44 230 LYS A CA 1
ATOM 1806 C C . LYS A 1 230 ? 14.318 7.447 -6.924 1.00 86.44 230 LYS A C 1
ATOM 1808 O O . LYS A 1 230 ? 13.144 7.529 -7.257 1.00 86.44 230 LYS A O 1
ATOM 1813 N N . ARG A 1 231 ? 14.907 6.322 -6.515 1.00 84.12 231 ARG A N 1
ATOM 1814 C CA . ARG A 1 231 ? 14.251 5.002 -6.507 1.00 84.12 231 ARG A CA 1
ATOM 1815 C C . ARG A 1 231 ? 14.136 4.391 -5.112 1.00 84.12 231 ARG A C 1
ATOM 1817 O O . ARG A 1 231 ? 13.236 3.604 -4.857 1.00 84.12 231 ARG A O 1
ATOM 1824 N N . GLY A 1 232 ? 15.051 4.745 -4.220 1.00 87.25 232 GLY A N 1
ATOM 1825 C CA . GLY A 1 232 ? 15.129 4.286 -2.841 1.00 87.25 232 GLY A CA 1
ATOM 1826 C C . GLY A 1 232 ? 14.368 5.165 -1.849 1.00 87.25 232 GLY A C 1
ATOM 1827 O O . GLY A 1 232 ? 13.648 6.097 -2.208 1.00 87.25 232 GLY A O 1
ATOM 1828 N N . GLY A 1 233 ? 14.574 4.873 -0.569 1.00 91.94 233 GLY A N 1
ATOM 1829 C CA . GLY A 1 233 ? 13.892 5.523 0.545 1.00 91.94 233 GLY A CA 1
ATOM 1830 C C . GLY A 1 233 ? 12.684 4.739 1.058 1.00 91.94 233 GLY A C 1
ATOM 1831 O O . GLY A 1 233 ? 12.032 3.975 0.341 1.00 91.94 233 GLY A O 1
ATOM 1832 N N . MET A 1 234 ? 12.393 4.907 2.345 1.00 92.44 234 MET A N 1
ATOM 1833 C CA . MET A 1 234 ? 11.370 4.130 3.044 1.00 92.44 234 MET A CA 1
ATOM 1834 C C . MET A 1 234 ? 9.951 4.561 2.706 1.00 92.44 234 MET A C 1
ATOM 1836 O O . MET A 1 234 ? 9.039 3.757 2.870 1.00 92.44 234 MET A O 1
ATOM 1840 N N . LEU A 1 235 ? 9.730 5.772 2.188 1.00 91.94 235 LEU A N 1
ATOM 1841 C CA . LEU A 1 235 ? 8.399 6.139 1.702 1.00 91.94 235 LEU A CA 1
ATOM 1842 C C . LEU A 1 235 ? 8.008 5.328 0.461 1.00 91.94 235 LEU A C 1
ATOM 1844 O O . LEU A 1 235 ? 6.871 4.871 0.369 1.00 91.94 235 LEU A O 1
ATOM 1848 N N . LEU A 1 236 ? 8.945 5.106 -0.463 1.00 89.44 236 LEU A N 1
ATOM 1849 C CA . LEU A 1 236 ? 8.705 4.285 -1.650 1.00 89.44 236 LEU A CA 1
ATOM 1850 C C . LEU A 1 236 ? 8.637 2.792 -1.296 1.00 89.44 236 LEU A C 1
ATOM 1852 O O . LEU A 1 236 ? 7.715 2.097 -1.729 1.00 89.44 236 LEU A O 1
ATOM 1856 N N . ASP A 1 237 ? 9.571 2.316 -0.467 1.00 88.69 237 ASP A N 1
ATOM 1857 C CA . ASP A 1 237 ? 9.666 0.902 -0.089 1.00 88.69 237 ASP A CA 1
ATOM 1858 C C . ASP A 1 237 ? 8.530 0.471 0.857 1.00 88.69 237 ASP A C 1
ATOM 1860 O O . ASP A 1 237 ? 7.811 -0.486 0.580 1.00 88.69 237 ASP A O 1
ATOM 1864 N N . LEU A 1 238 ? 8.342 1.177 1.973 1.00 90.19 238 LEU A N 1
ATOM 1865 C CA . LEU A 1 238 ? 7.438 0.782 3.062 1.00 90.19 238 LEU A CA 1
ATOM 1866 C C . LEU A 1 238 ? 6.186 1.657 3.155 1.00 90.19 238 LEU A C 1
ATOM 1868 O O . LEU A 1 238 ? 5.144 1.195 3.615 1.00 90.19 238 LEU A O 1
ATOM 1872 N N . GLY A 1 239 ? 6.248 2.910 2.699 1.00 92.06 239 GLY A N 1
ATOM 1873 C CA . GLY A 1 239 ? 5.076 3.788 2.657 1.00 92.06 239 GLY A CA 1
ATOM 1874 C C . GLY A 1 239 ? 3.973 3.237 1.753 1.00 92.06 239 GLY A C 1
ATOM 1875 O O . GLY A 1 239 ? 2.797 3.335 2.101 1.00 92.06 239 GLY A O 1
ATOM 1876 N N . THR A 1 240 ? 4.334 2.573 0.652 1.00 88.75 240 THR A N 1
ATOM 1877 C CA . THR A 1 240 ? 3.377 1.858 -0.209 1.00 88.75 240 THR A CA 1
ATOM 1878 C C . THR A 1 240 ? 2.654 0.742 0.544 1.00 88.75 240 THR A C 1
ATOM 1880 O O . THR A 1 240 ? 1.426 0.722 0.537 1.00 88.75 240 THR A O 1
ATOM 1883 N N . HIS A 1 241 ? 3.379 -0.078 1.309 1.00 87.50 241 HIS A N 1
ATOM 1884 C CA . HIS A 1 241 ? 2.802 -1.126 2.161 1.00 87.50 241 HIS A CA 1
ATOM 1885 C C . HIS A 1 241 ? 1.905 -0.603 3.287 1.00 87.50 241 HIS A C 1
ATOM 1887 O O . HIS A 1 241 ? 1.031 -1.323 3.763 1.00 87.50 241 HIS A O 1
ATOM 1893 N N . ALA A 1 242 ? 2.105 0.637 3.732 1.00 90.81 242 ALA A N 1
ATOM 1894 C CA . ALA A 1 242 ? 1.245 1.265 4.728 1.00 90.81 242 ALA A CA 1
ATOM 1895 C C . ALA A 1 242 ? -0.019 1.879 4.101 1.00 90.81 242 ALA A C 1
ATOM 1897 O O . ALA A 1 242 ? -1.111 1.766 4.660 1.00 90.81 242 ALA A O 1
ATOM 1898 N N . LEU A 1 243 ? 0.111 2.526 2.938 1.00 91.25 243 LEU A N 1
ATOM 1899 C CA . LEU A 1 243 ? -0.975 3.274 2.300 1.00 91.25 243 LEU A CA 1
ATOM 1900 C C . LEU A 1 243 ? -1.872 2.410 1.408 1.00 91.25 243 LEU A C 1
ATOM 1902 O O . LEU A 1 243 ? -3.079 2.646 1.366 1.00 91.25 243 LEU A O 1
ATOM 1906 N N . ALA A 1 244 ? -1.332 1.404 0.715 1.00 88.06 244 ALA A N 1
ATOM 1907 C CA . ALA A 1 244 ? -2.124 0.547 -0.165 1.00 88.06 244 ALA A CA 1
ATOM 1908 C C . ALA A 1 244 ? -3.230 -0.219 0.587 1.00 88.06 244 ALA A C 1
ATOM 1910 O O . ALA A 1 244 ? -4.367 -0.214 0.105 1.00 88.06 244 ALA A O 1
ATOM 1911 N N . PRO A 1 245 ? -2.991 -0.785 1.791 1.00 87.19 245 PRO A N 1
ATOM 1912 C CA . PRO A 1 245 ? -4.061 -1.373 2.592 1.00 87.19 245 PRO A CA 1
ATOM 1913 C C . PRO A 1 245 ? -5.158 -0.369 2.973 1.00 87.19 245 PRO A C 1
ATOM 1915 O O . PRO A 1 245 ? -6.346 -0.671 2.861 1.00 87.19 245 PRO A O 1
ATOM 1918 N N . LEU A 1 246 ? -4.783 0.852 3.365 1.00 92.25 246 LEU A N 1
ATOM 1919 C CA . LEU A 1 246 ? -5.749 1.910 3.676 1.00 92.25 246 LEU A CA 1
ATOM 1920 C C . LEU A 1 246 ? -6.582 2.297 2.449 1.00 92.25 246 LEU A C 1
ATOM 1922 O O . LEU A 1 246 ? -7.793 2.489 2.564 1.00 92.25 246 LEU A O 1
ATOM 1926 N N . GLY A 1 247 ? -5.952 2.372 1.275 1.00 90.81 247 GLY A N 1
ATOM 1927 C CA . GLY A 1 247 ? -6.634 2.605 0.005 1.00 90.81 247 GLY A CA 1
ATOM 1928 C C . GLY A 1 247 ? -7.626 1.492 -0.327 1.00 90.81 247 GLY A C 1
ATOM 1929 O O . GLY A 1 247 ? -8.796 1.763 -0.596 1.00 90.81 247 GLY A O 1
ATOM 1930 N N . ALA A 1 248 ? -7.198 0.231 -0.217 1.00 88.62 248 ALA A N 1
ATOM 1931 C CA . ALA A 1 248 ? -8.048 -0.935 -0.455 1.00 88.62 248 ALA A CA 1
ATOM 1932 C C . ALA A 1 248 ? -9.262 -0.977 0.491 1.00 88.62 248 ALA A C 1
ATOM 1934 O O . ALA A 1 248 ? -10.374 -1.282 0.057 1.00 88.62 248 ALA A O 1
ATOM 1935 N N . ALA A 1 249 ? -9.073 -0.596 1.756 1.00 90.44 249 ALA A N 1
ATOM 1936 C CA . ALA A 1 249 ? -10.131 -0.485 2.760 1.00 90.44 249 ALA A CA 1
ATOM 1937 C C . ALA A 1 249 ? -11.060 0.734 2.556 1.00 90.44 249 ALA A C 1
ATOM 1939 O O . ALA A 1 249 ? -12.054 0.879 3.266 1.00 90.44 249 ALA A O 1
ATOM 1940 N N . GLY A 1 250 ? -10.776 1.626 1.599 1.00 91.25 250 GLY A N 1
ATOM 1941 C CA . GLY A 1 250 ? -11.538 2.865 1.403 1.00 91.25 250 GLY A CA 1
ATOM 1942 C C . GLY A 1 250 ? -11.356 3.875 2.542 1.00 91.25 250 GLY A C 1
ATOM 1943 O O . GLY A 1 250 ? -12.257 4.667 2.829 1.00 91.25 250 GLY A O 1
ATOM 1944 N N . LEU A 1 251 ? -10.212 3.818 3.225 1.00 91.62 251 LEU A N 1
ATOM 1945 C CA . LEU A 1 251 ? -9.830 4.718 4.314 1.00 91.62 251 LEU A CA 1
ATOM 1946 C C . LEU A 1 251 ? -8.857 5.811 3.857 1.00 91.62 251 LEU A C 1
ATOM 1948 O O . LEU A 1 251 ? -8.668 6.785 4.576 1.00 91.62 251 LEU A O 1
ATOM 1952 N N . PHE A 1 252 ? -8.263 5.667 2.673 1.00 91.75 252 PHE A N 1
ATOM 1953 C CA . PHE A 1 252 ? -7.317 6.610 2.082 1.00 91.75 252 PHE A CA 1
ATOM 1954 C C . PHE A 1 252 ? -7.593 6.779 0.581 1.00 91.75 252 PHE A C 1
ATOM 1956 O O . PHE A 1 252 ? -7.896 5.810 -0.112 1.00 91.75 252 PHE A O 1
ATOM 1963 N N . SER A 1 253 ? -7.455 8.002 0.074 1.00 89.25 253 SER A N 1
ATOM 1964 C CA . SER A 1 253 ? -7.403 8.312 -1.360 1.00 89.25 253 SER A CA 1
ATOM 1965 C C . SER A 1 253 ? -6.477 9.505 -1.581 1.00 89.25 253 SER A C 1
ATOM 1967 O O . SER A 1 253 ? -6.432 10.420 -0.754 1.00 89.25 253 SER A O 1
ATOM 1969 N N . ALA A 1 254 ? -5.715 9.511 -2.673 1.00 85.38 254 ALA A N 1
ATOM 1970 C CA . ALA A 1 254 ? -4.757 10.584 -2.936 1.00 85.38 254 ALA A CA 1
ATOM 1971 C C . ALA A 1 254 ? -5.467 11.931 -3.164 1.00 85.38 254 ALA A C 1
ATOM 1973 O O . ALA A 1 254 ? -5.000 12.970 -2.706 1.00 85.38 254 ALA A O 1
ATOM 1974 N N . GLU A 1 255 ? -6.636 11.909 -3.803 1.00 87.44 255 GLU A N 1
ATOM 1975 C CA . GLU A 1 255 ? -7.433 13.085 -4.161 1.00 87.44 255 GLU A CA 1
ATOM 1976 C C . GLU A 1 255 ? -8.055 13.777 -2.943 1.00 87.44 255 GLU A C 1
ATOM 1978 O O . GLU A 1 255 ? -8.369 14.967 -2.991 1.00 87.44 255 GLU A O 1
ATOM 1983 N N . GLN A 1 256 ? -8.257 13.036 -1.851 1.00 89.69 256 GLN A N 1
ATOM 1984 C CA . GLN A 1 256 ? -8.850 13.544 -0.613 1.00 89.69 256 GLN A CA 1
ATOM 1985 C C . GLN A 1 256 ? -7.827 13.646 0.517 1.00 89.69 256 GLN A C 1
ATOM 1987 O O . GLN A 1 256 ? -8.217 13.811 1.672 1.00 89.69 256 GLN A O 1
ATOM 1992 N N . THR A 1 257 ? -6.534 13.563 0.200 1.00 93.44 257 THR A N 1
ATOM 1993 C CA . THR A 1 257 ? -5.469 13.627 1.196 1.00 93.44 257 THR A CA 1
ATOM 1994 C C . THR A 1 257 ? -4.556 14.816 0.950 1.00 93.44 257 THR A C 1
ATOM 1996 O O . THR A 1 257 ? -4.095 15.058 -0.162 1.00 93.44 257 THR A O 1
ATOM 1999 N N . LYS A 1 258 ? -4.240 15.536 2.023 1.00 95.12 258 LYS A N 1
ATOM 2000 C CA . LYS A 1 258 ? -3.220 16.581 2.040 1.00 95.12 258 LYS A CA 1
ATOM 2001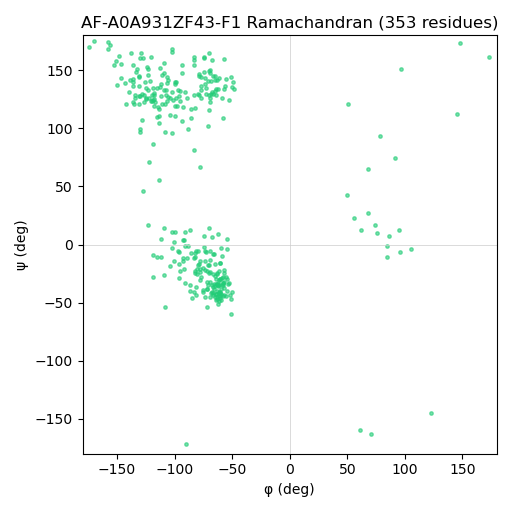 C C . LYS A 1 258 ? -2.083 16.168 2.964 1.00 95.12 258 LYS A C 1
ATOM 2003 O O . LYS A 1 258 ? -2.325 15.707 4.072 1.00 95.12 258 LYS A O 1
ATOM 2008 N N . VAL A 1 259 ? -0.842 16.350 2.524 1.00 95.50 259 VAL A N 1
ATOM 2009 C CA . VAL A 1 259 ? 0.327 16.218 3.403 1.00 95.50 259 VAL A CA 1
ATOM 2010 C C . VAL A 1 259 ? 0.491 17.536 4.156 1.00 95.50 259 VAL A C 1
ATOM 2012 O O . VAL A 1 259 ? 0.695 18.576 3.531 1.00 95.50 259 VAL A O 1
ATOM 2015 N N . GLU A 1 260 ? 0.380 17.503 5.482 1.00 96.62 260 GLU A N 1
ATOM 2016 C CA . GLU A 1 260 ? 0.567 18.686 6.332 1.00 96.62 260 GLU A CA 1
ATOM 2017 C C . GLU A 1 260 ? 2.046 18.893 6.655 1.00 96.62 260 GLU A C 1
ATOM 2019 O O . GLU A 1 260 ? 2.579 19.994 6.519 1.00 96.62 260 GLU A O 1
ATOM 2024 N N . CYS A 1 261 ? 2.735 17.817 7.036 1.00 96.06 261 CYS A N 1
ATOM 2025 C CA . CYS A 1 261 ? 4.180 17.819 7.198 1.00 96.06 261 CYS A CA 1
ATOM 2026 C C . CYS A 1 261 ? 4.766 16.425 6.974 1.00 96.06 261 CYS A C 1
ATOM 2028 O O . CYS A 1 261 ? 4.095 15.409 7.160 1.00 96.06 261 CYS A O 1
ATOM 2030 N N . ALA A 1 262 ? 6.036 16.389 6.578 1.00 95.31 262 ALA A N 1
ATOM 2031 C CA . ALA A 1 262 ? 6.807 15.164 6.456 1.00 95.31 262 ALA A CA 1
ATOM 2032 C C . ALA A 1 262 ? 8.258 15.413 6.875 1.00 95.31 262 ALA A C 1
ATOM 2034 O O . ALA A 1 262 ? 8.848 16.442 6.538 1.00 95.31 262 ALA A O 1
ATOM 2035 N N . TYR A 1 263 ? 8.826 14.455 7.596 1.00 95.44 263 TYR A N 1
ATOM 2036 C CA . TYR A 1 263 ? 10.198 14.466 8.078 1.00 95.44 263 TYR A CA 1
ATOM 2037 C C . TYR A 1 263 ? 10.890 13.197 7.608 1.00 95.44 263 TYR A C 1
ATOM 2039 O O . TYR A 1 263 ? 10.400 12.096 7.848 1.00 95.44 263 TYR A O 1
ATOM 2047 N N . GLY A 1 264 ? 12.030 13.366 6.946 1.00 96.25 264 GLY A N 1
ATOM 2048 C CA . GLY A 1 264 ? 12.908 12.277 6.547 1.00 96.25 264 GLY A CA 1
ATOM 2049 C C . GLY A 1 264 ? 14.158 12.248 7.414 1.00 96.25 264 GLY A C 1
ATOM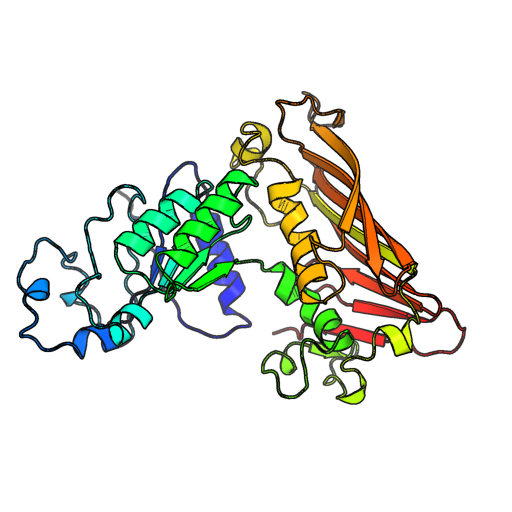 2050 O O . GLY A 1 264 ? 14.707 13.289 7.795 1.00 96.25 264 GLY A O 1
ATOM 2051 N N . HIS A 1 265 ? 14.631 11.045 7.698 1.00 95.44 265 HIS A N 1
ATOM 2052 C CA . HIS A 1 265 ? 15.862 10.804 8.421 1.00 95.44 265 HIS A CA 1
ATOM 2053 C C . HIS A 1 265 ? 16.692 9.736 7.718 1.00 95.44 265 HIS A C 1
ATOM 2055 O O . HIS A 1 265 ? 16.162 8.821 7.098 1.00 95.44 265 HIS A O 1
ATOM 2061 N N . VAL A 1 266 ? 18.009 9.847 7.832 1.00 93.25 266 VAL A N 1
ATOM 2062 C CA . VAL A 1 266 ? 18.977 8.856 7.356 1.00 93.25 266 VAL A CA 1
ATOM 2063 C C . VAL A 1 266 ? 19.801 8.354 8.521 1.00 93.25 266 VAL A C 1
ATOM 2065 O O . VAL A 1 266 ? 19.883 9.007 9.563 1.00 93.25 266 VAL A O 1
ATOM 2068 N N . PHE A 1 267 ? 20.439 7.208 8.346 1.00 89.31 267 PHE A N 1
ATOM 2069 C CA . PHE A 1 267 ? 21.347 6.688 9.351 1.00 89.31 267 PHE A CA 1
ATOM 2070 C C . PHE A 1 267 ? 22.569 7.590 9.546 1.00 89.31 267 PHE A C 1
ATOM 2072 O O . PHE A 1 267 ? 23.105 8.179 8.602 1.00 89.31 267 PHE A O 1
ATOM 2079 N N . ASN A 1 268 ? 23.038 7.667 10.787 1.00 87.12 268 ASN A N 1
ATOM 2080 C CA . ASN A 1 268 ? 24.381 8.152 11.076 1.00 87.12 268 ASN A CA 1
ATOM 2081 C C . ASN A 1 268 ? 25.435 7.134 10.611 1.00 87.12 268 ASN A C 1
ATOM 2083 O O . ASN A 1 268 ? 25.123 5.979 10.323 1.00 87.12 268 ASN A O 1
ATOM 2087 N N . GLN A 1 269 ? 26.697 7.568 10.521 1.00 83.50 269 GLN A N 1
ATOM 2088 C CA . GLN A 1 269 ? 27.801 6.725 10.033 1.00 83.50 269 GLN A CA 1
ATOM 2089 C C . GLN A 1 269 ? 27.978 5.440 10.852 1.00 83.50 269 GLN A C 1
ATOM 2091 O O . GLN A 1 269 ? 28.344 4.404 10.307 1.00 83.50 269 GLN A O 1
ATOM 2096 N N . ASP A 1 270 ? 27.702 5.513 12.152 1.00 82.25 270 ASP A N 1
ATOM 2097 C CA . ASP A 1 270 ? 27.772 4.391 13.084 1.00 82.25 270 ASP A CA 1
ATOM 2098 C C . ASP A 1 270 ? 26.530 3.490 13.047 1.00 82.25 270 ASP A C 1
ATOM 2100 O O . ASP A 1 270 ? 26.507 2.463 13.724 1.00 82.25 270 ASP A O 1
ATOM 2104 N N . ARG A 1 271 ? 25.501 3.871 12.274 1.00 81.56 271 ARG A N 1
ATOM 2105 C CA . ARG A 1 271 ? 24.258 3.117 12.099 1.00 81.56 271 ARG A CA 1
ATOM 2106 C C . ARG A 1 271 ? 23.533 2.815 13.424 1.00 81.56 271 ARG A C 1
ATOM 2108 O O . ARG A 1 271 ? 22.717 1.905 13.497 1.00 81.56 271 ARG A O 1
ATOM 2115 N N . SER A 1 272 ? 23.793 3.606 14.469 1.00 80.19 272 SER A N 1
ATOM 2116 C CA . SER A 1 272 ? 23.170 3.458 15.797 1.00 80.19 272 SER A CA 1
ATOM 2117 C C . SER A 1 272 ? 21.962 4.377 16.000 1.00 80.19 272 SER A C 1
ATOM 2119 O O . SER A 1 272 ? 21.170 4.208 16.924 1.00 80.19 272 SER A O 1
ATOM 2121 N N . SER A 1 273 ? 21.847 5.398 15.154 1.00 84.56 273 SER A N 1
ATOM 2122 C CA . SER A 1 273 ? 20.898 6.494 15.297 1.00 84.56 273 SER A CA 1
ATOM 2123 C C . SER A 1 273 ? 20.616 7.140 13.944 1.00 84.56 273 SER A C 1
ATOM 2125 O O . SER A 1 273 ? 21.282 6.849 12.943 1.00 84.56 273 SER A O 1
ATOM 2127 N N . TYR A 1 274 ? 19.632 8.037 13.921 1.00 90.25 274 TYR A N 1
ATOM 2128 C CA . TYR A 1 274 ? 19.281 8.799 12.733 1.00 90.25 274 TYR A CA 1
ATOM 2129 C C . TYR A 1 274 ? 19.659 10.273 12.863 1.00 90.25 274 TYR A C 1
ATOM 2131 O O . TYR A 1 274 ? 19.728 10.835 13.957 1.00 90.25 274 TYR A O 1
ATOM 2139 N N . ARG A 1 275 ? 19.832 10.919 11.713 1.00 94.12 275 ARG A N 1
ATOM 2140 C CA . ARG A 1 275 ? 19.859 12.376 11.557 1.00 94.12 275 ARG A CA 1
ATOM 2141 C C . ARG A 1 275 ? 18.879 12.790 10.471 1.00 94.12 275 ARG A C 1
ATOM 2143 O O . ARG A 1 275 ? 18.538 11.977 9.617 1.00 94.12 275 ARG A O 1
ATOM 2150 N N . SER A 1 276 ? 18.469 14.054 10.448 1.00 96.50 276 SER A N 1
ATOM 2151 C CA . SER A 1 276 ? 17.617 14.567 9.371 1.00 96.50 276 SER A CA 1
ATOM 2152 C C . SER A 1 276 ? 18.258 14.340 7.995 1.00 96.50 276 SER A C 1
ATOM 2154 O O . SER A 1 276 ? 19.464 14.554 7.809 1.00 96.50 276 SER A O 1
ATOM 2156 N N . SER A 1 277 ? 17.443 13.889 7.043 1.00 94.88 277 SER A N 1
ATOM 2157 C CA . SER A 1 277 ? 17.847 13.676 5.655 1.00 94.88 277 SER A CA 1
ATOM 2158 C C . SER A 1 277 ? 18.076 15.010 4.954 1.00 94.88 277 SER A C 1
ATOM 2160 O O . SER A 1 277 ? 17.298 15.953 5.121 1.00 94.88 277 SER A O 1
ATOM 2162 N N . ARG A 1 278 ? 19.108 15.089 4.116 1.00 93.12 278 ARG A N 1
ATOM 2163 C CA . ARG A 1 278 ? 19.282 16.203 3.175 1.00 93.12 278 ARG A CA 1
ATOM 2164 C C . ARG A 1 278 ? 18.459 15.954 1.902 1.00 93.12 278 ARG A C 1
ATOM 2166 O O . ARG A 1 278 ? 18.128 14.807 1.619 1.00 93.12 278 ARG A O 1
ATOM 2173 N N . PRO A 1 279 ? 18.177 16.986 1.082 1.00 88.62 279 PRO A N 1
ATOM 2174 C CA . PRO A 1 279 ? 17.322 16.843 -0.105 1.00 88.62 279 PRO A CA 1
ATOM 2175 C C . PRO A 1 279 ? 17.765 15.787 -1.134 1.00 88.62 279 PRO A C 1
ATOM 2177 O O . PRO A 1 279 ? 16.951 15.339 -1.934 1.00 88.62 279 PRO A O 1
ATOM 2180 N N . TYR A 1 280 ? 19.044 15.406 -1.136 1.00 88.75 280 TYR A N 1
ATOM 2181 C CA . TYR A 1 280 ? 19.626 14.429 -2.061 1.00 88.75 280 TYR A CA 1
ATOM 2182 C C . TYR A 1 280 ? 19.807 13.027 -1.457 1.00 88.75 280 TYR A C 1
ATOM 2184 O O . TYR A 1 280 ? 20.358 12.160 -2.127 1.00 88.75 280 TYR A O 1
ATOM 2192 N N . GLU A 1 281 ? 19.397 12.797 -0.208 1.00 93.06 281 GLU A N 1
ATOM 2193 C CA . GLU A 1 281 ? 19.601 11.524 0.495 1.00 93.06 281 GLU A CA 1
ATOM 2194 C C . GLU A 1 281 ? 18.287 10.762 0.633 1.00 93.06 281 GLU A C 1
ATOM 2196 O O . GLU A 1 281 ? 17.279 11.346 1.036 1.00 93.06 281 GLU A O 1
ATOM 2201 N N . ALA A 1 282 ? 18.301 9.465 0.320 1.00 92.44 282 ALA A N 1
ATOM 2202 C CA . ALA A 1 282 ? 17.151 8.589 0.507 1.00 92.44 282 ALA A CA 1
ATOM 2203 C C . ALA A 1 282 ? 16.886 8.368 2.002 1.00 92.44 282 ALA A C 1
ATOM 2205 O O . ALA A 1 282 ? 17.783 7.986 2.751 1.00 92.44 282 ALA A O 1
ATOM 2206 N N . GLU A 1 283 ? 15.662 8.640 2.449 1.00 94.31 283 GLU A N 1
ATOM 2207 C CA . GLU A 1 283 ? 15.288 8.528 3.852 1.00 94.31 283 GLU A CA 1
ATOM 2208 C C . GLU A 1 283 ? 15.169 7.063 4.295 1.00 94.31 283 GLU A C 1
ATOM 2210 O O . GLU A 1 283 ? 14.467 6.271 3.677 1.00 94.31 283 GLU A O 1
ATOM 2215 N N . MET A 1 284 ? 15.827 6.716 5.400 1.00 92.81 284 MET A N 1
ATOM 2216 C CA . MET A 1 284 ? 15.774 5.397 6.047 1.00 92.81 284 MET A CA 1
ATOM 2217 C C . MET A 1 284 ? 14.787 5.338 7.210 1.00 92.81 284 MET A C 1
ATOM 2219 O O . MET A 1 284 ? 14.515 4.274 7.762 1.00 92.81 284 MET A O 1
ATOM 2223 N N . HIS A 1 285 ? 14.210 6.484 7.547 1.00 94.00 285 HIS A N 1
ATOM 2224 C CA . HIS A 1 285 ? 13.040 6.626 8.394 1.00 94.00 285 HIS A CA 1
ATOM 2225 C C . HIS A 1 285 ? 12.277 7.870 7.952 1.00 94.00 285 HIS A C 1
ATOM 2227 O O . HIS A 1 285 ? 12.878 8.905 7.666 1.00 94.00 285 HIS A O 1
ATOM 2233 N N . ALA A 1 286 ? 10.959 7.768 7.877 1.00 96.31 286 ALA A N 1
ATOM 2234 C CA . ALA A 1 286 ? 10.075 8.845 7.496 1.00 96.31 286 ALA A CA 1
ATOM 2235 C C . ALA A 1 286 ? 8.867 8.895 8.426 1.00 96.31 286 ALA A C 1
ATOM 2237 O O . ALA A 1 286 ? 8.281 7.870 8.772 1.00 96.31 286 ALA A O 1
ATOM 2238 N N . GLN A 1 287 ? 8.475 10.109 8.785 1.00 97.00 287 GLN A N 1
ATOM 2239 C CA . GLN A 1 287 ? 7.232 10.402 9.486 1.00 97.00 287 GLN A CA 1
ATOM 2240 C C . GLN A 1 287 ? 6.457 11.422 8.667 1.00 97.00 287 GLN A C 1
ATOM 2242 O O . GLN A 1 287 ? 7.032 12.413 8.221 1.00 97.00 287 GLN A O 1
ATOM 2247 N N . ALA A 1 288 ? 5.162 11.209 8.485 1.00 97.31 288 ALA A N 1
ATOM 2248 C CA . ALA A 1 288 ? 4.291 12.161 7.822 1.00 97.31 288 ALA A CA 1
ATOM 2249 C C . ALA A 1 288 ? 2.974 12.306 8.583 1.00 97.31 288 ALA A C 1
ATOM 2251 O O . ALA A 1 288 ? 2.365 11.319 8.995 1.00 97.31 288 ALA A O 1
ATOM 2252 N N . LEU A 1 289 ? 2.534 13.552 8.737 1.00 97.75 289 LEU A N 1
ATOM 2253 C CA . LEU A 1 289 ? 1.172 13.876 9.125 1.00 97.75 289 LEU A CA 1
ATOM 2254 C C . LEU A 1 289 ? 0.408 14.242 7.860 1.00 97.75 289 LEU A C 1
ATOM 2256 O O . LEU A 1 289 ? 0.748 15.200 7.159 1.00 97.75 289 LEU A O 1
ATOM 2260 N N . LEU A 1 290 ? -0.629 13.469 7.586 1.00 97.44 290 LEU A N 1
ATOM 2261 C CA . LEU A 1 290 ? -1.563 13.704 6.507 1.00 97.44 290 LEU A CA 1
ATOM 2262 C C . LEU A 1 290 ? -2.928 14.063 7.092 1.00 97.44 290 LEU A C 1
ATOM 2264 O O . LEU A 1 290 ? -3.298 13.614 8.176 1.00 97.44 290 LEU A O 1
ATOM 2268 N N . THR A 1 291 ? -3.691 14.837 6.341 1.00 97.25 291 THR A N 1
ATOM 2269 C CA . THR A 1 291 ? -5.095 15.114 6.610 1.00 97.25 291 THR A CA 1
ATOM 2270 C C . THR A 1 291 ? -5.928 14.440 5.537 1.00 97.25 291 THR A C 1
ATOM 2272 O O . THR A 1 291 ? -5.763 14.731 4.352 1.00 97.25 291 THR A O 1
ATOM 2275 N N . LEU A 1 292 ? -6.817 13.541 5.953 1.00 94.75 292 LEU A N 1
ATOM 2276 C CA . LEU A 1 292 ? -7.798 12.897 5.087 1.00 94.75 292 LEU A CA 1
ATOM 2277 C C . LEU A 1 292 ? -9.114 13.666 5.185 1.00 94.75 292 LEU A C 1
ATOM 2279 O O . LEU A 1 292 ? -9.599 13.939 6.284 1.00 94.75 292 LEU A O 1
ATOM 2283 N N . LYS A 1 293 ? -9.724 13.974 4.045 1.00 91.62 293 LYS A N 1
ATOM 2284 C CA . LYS A 1 293 ? -11.032 14.622 3.985 1.00 91.62 293 LYS A CA 1
ATOM 2285 C C . LYS A 1 293 ? -12.130 13.567 3.871 1.00 91.62 293 LYS A C 1
ATOM 2287 O O . LYS A 1 293 ? -12.336 12.999 2.801 1.00 91.62 293 LYS A O 1
ATOM 2292 N N . ARG A 1 294 ? -12.868 13.334 4.958 1.00 86.25 294 ARG A N 1
ATOM 2293 C CA . ARG A 1 294 ? -13.952 12.339 5.041 1.00 86.25 294 ARG A CA 1
ATOM 2294 C C . ARG A 1 294 ? -15.201 12.983 5.636 1.00 86.25 294 ARG A C 1
ATOM 2296 O O . ARG A 1 294 ? -15.123 13.644 6.663 1.00 86.25 294 ARG A O 1
ATOM 2303 N N . ASP A 1 295 ? -16.344 12.856 4.964 1.00 83.44 295 ASP A N 1
ATOM 2304 C CA . ASP A 1 295 ? -17.629 13.436 5.400 1.00 83.44 295 ASP A CA 1
ATOM 2305 C C . ASP A 1 295 ? -17.558 14.923 5.782 1.00 83.44 295 ASP A C 1
ATOM 2307 O O . ASP A 1 295 ? -18.119 15.359 6.787 1.00 83.44 295 ASP A O 1
ATOM 2311 N N . GLN A 1 296 ? -16.833 15.710 4.976 1.00 84.00 296 GLN A N 1
ATOM 2312 C CA . GLN A 1 296 ? -16.575 17.140 5.213 1.00 84.00 296 GLN A CA 1
ATOM 2313 C C . GLN A 1 296 ? -15.795 17.450 6.505 1.00 84.00 296 GLN A C 1
ATOM 2315 O O . GLN A 1 296 ? -15.713 18.612 6.900 1.00 84.00 296 GLN A O 1
ATOM 2320 N N . LYS A 1 297 ? -15.202 16.439 7.145 1.00 88.69 297 LYS A N 1
ATOM 2321 C CA . LYS A 1 297 ? -14.282 16.578 8.270 1.00 88.69 297 LYS A CA 1
ATOM 2322 C C . LYS A 1 297 ? -12.863 16.219 7.848 1.00 88.69 297 LYS A C 1
ATOM 2324 O O . LYS A 1 297 ? -12.642 15.336 7.020 1.00 88.69 297 LYS A O 1
ATOM 2329 N N . ASP A 1 298 ? -11.922 16.895 8.481 1.00 94.50 298 ASP A N 1
ATOM 2330 C CA . ASP A 1 298 ? -10.501 16.616 8.366 1.00 94.50 298 ASP A CA 1
ATOM 2331 C C . ASP A 1 298 ? -10.111 15.647 9.485 1.00 94.50 298 ASP A C 1
ATOM 2333 O O . ASP A 1 298 ? -10.265 15.967 10.666 1.00 94.50 298 ASP A O 1
ATOM 2337 N N . ILE A 1 299 ? -9.638 14.455 9.118 1.00 96.19 299 ILE A N 1
ATOM 2338 C CA . ILE A 1 299 ? -9.148 13.451 10.068 1.00 96.19 299 ILE A CA 1
ATOM 2339 C C . ILE A 1 299 ? -7.632 13.270 9.894 1.00 96.19 299 ILE A C 1
ATOM 2341 O O . ILE A 1 299 ? -7.150 13.188 8.761 1.00 96.19 299 ILE A O 1
ATOM 2345 N N . PRO A 1 300 ? -6.851 13.213 10.984 1.00 97.62 300 PRO A N 1
ATOM 2346 C CA . PRO A 1 300 ? -5.416 12.995 10.901 1.00 97.62 300 PRO A CA 1
ATOM 2347 C C . PRO A 1 300 ? -5.098 11.544 10.522 1.00 97.62 300 PRO A C 1
ATOM 2349 O O . PRO A 1 300 ? -5.632 10.599 11.108 1.00 97.62 300 PRO A O 1
ATOM 2352 N N . LEU A 1 301 ? -4.166 11.378 9.589 1.00 97.75 301 LEU A N 1
ATOM 2353 C CA . LEU A 1 301 ? -3.453 10.139 9.309 1.00 97.75 301 LEU A CA 1
ATOM 2354 C C . LEU A 1 301 ? -1.978 10.341 9.657 1.00 97.75 301 LEU A C 1
ATOM 2356 O O . LEU A 1 301 ? -1.301 11.179 9.066 1.00 97.75 301 LEU A O 1
ATOM 2360 N N . ILE A 1 302 ? -1.474 9.559 10.605 1.00 97.75 302 ILE A N 1
ATOM 2361 C CA . ILE A 1 302 ? -0.051 9.520 10.942 1.00 97.75 302 ILE A CA 1
ATOM 2362 C C . ILE A 1 302 ? 0.567 8.329 10.218 1.00 97.75 302 ILE A C 1
ATOM 2364 O O . ILE A 1 302 ? 0.179 7.186 10.452 1.00 97.75 302 ILE A O 1
ATOM 2368 N N . LEU A 1 303 ? 1.530 8.602 9.349 1.00 97.38 303 LEU A N 1
ATOM 2369 C CA . LEU A 1 303 ? 2.330 7.587 8.684 1.00 97.38 303 LEU A CA 1
ATOM 2370 C C . LEU A 1 303 ? 3.731 7.596 9.279 1.00 97.38 303 LEU A C 1
ATOM 2372 O O . LEU A 1 303 ? 4.384 8.637 9.323 1.00 97.38 303 LEU A O 1
ATOM 2376 N N . GLU A 1 304 ? 4.211 6.432 9.686 1.00 96.50 304 GLU A N 1
ATOM 2377 C CA . GLU A 1 304 ? 5.584 6.267 10.129 1.00 96.50 304 GLU A CA 1
ATOM 2378 C C . GLU A 1 304 ? 6.189 5.012 9.516 1.00 96.50 304 GLU A C 1
ATOM 2380 O O . GLU A 1 304 ? 5.687 3.907 9.710 1.00 96.50 304 GLU A O 1
ATOM 2385 N N . VAL A 1 305 ? 7.270 5.173 8.762 1.00 94.94 305 VAL A N 1
ATOM 2386 C CA 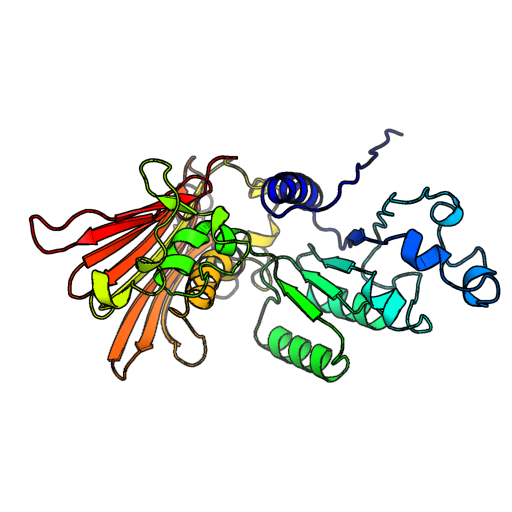. VAL A 1 305 ? 7.920 4.058 8.077 1.00 94.94 305 VAL A CA 1
ATOM 2387 C C . VAL A 1 305 ? 9.427 4.126 8.212 1.00 94.94 305 VAL A C 1
ATOM 2389 O O . VAL A 1 305 ? 10.004 5.208 8.174 1.00 94.94 305 VAL A O 1
ATOM 2392 N N . GLY A 1 306 ? 10.102 2.994 8.363 1.00 92.00 306 GLY A N 1
ATOM 2393 C CA . GLY A 1 306 ? 11.549 3.014 8.528 1.00 92.00 306 GLY A CA 1
ATOM 2394 C C . GLY A 1 306 ? 12.214 1.651 8.558 1.00 92.00 306 GLY A C 1
ATOM 2395 O O . GLY A 1 306 ? 11.568 0.615 8.685 1.00 92.00 306 GLY A O 1
ATOM 2396 N N . LYS A 1 307 ? 13.542 1.672 8.504 1.00 87.25 307 LYS A N 1
ATOM 2397 C CA . LYS A 1 307 ? 14.391 0.510 8.762 1.00 87.25 307 LYS A CA 1
ATOM 2398 C C . LYS A 1 307 ? 15.337 0.797 9.902 1.00 87.25 307 LYS A C 1
ATOM 2400 O O . LYS A 1 307 ? 15.890 1.881 9.957 1.00 87.25 307 LYS A O 1
ATOM 2405 N N . THR A 1 308 ? 15.566 -0.185 10.764 1.00 78.81 308 THR A N 1
ATOM 2406 C CA . THR A 1 308 ? 16.515 -0.124 11.879 1.00 78.81 308 THR A CA 1
ATOM 2407 C C . THR A 1 308 ? 17.551 -1.246 11.788 1.00 78.81 308 THR A C 1
ATOM 2409 O O . THR A 1 308 ? 17.284 -2.327 11.264 1.00 78.81 308 THR A O 1
ATOM 2412 N N . PHE A 1 309 ? 18.753 -1.006 12.318 1.00 70.62 309 PHE A N 1
ATOM 2413 C CA . PHE A 1 309 ? 19.809 -2.026 12.404 1.00 70.62 309 PHE A CA 1
ATOM 2414 C C . PHE A 1 309 ? 19.605 -3.015 13.550 1.00 70.62 309 PHE A C 1
ATOM 2416 O O . PHE A 1 309 ? 20.257 -4.058 13.597 1.00 70.62 309 PHE A O 1
ATOM 2423 N N . HIS A 1 310 ? 18.709 -2.704 14.483 1.00 71.19 310 HIS A N 1
ATOM 2424 C CA . HIS A 1 310 ? 18.372 -3.607 15.572 1.00 71.19 310 HIS A CA 1
ATOM 2425 C C . HIS A 1 310 ? 17.418 -4.699 15.089 1.00 71.19 310 HIS A C 1
ATOM 2427 O O . HIS A 1 310 ? 16.578 -4.463 14.226 1.00 71.19 310 HIS A O 1
ATOM 2433 N N . ALA A 1 311 ? 17.530 -5.900 15.656 1.00 71.88 311 ALA A N 1
ATOM 2434 C CA . ALA A 1 311 ? 16.574 -6.963 15.376 1.00 71.88 311 ALA A CA 1
ATOM 2435 C C . ALA A 1 311 ? 15.168 -6.567 15.851 1.00 71.88 311 ALA A C 1
ATOM 2437 O O . ALA A 1 311 ? 15.011 -5.978 16.921 1.00 71.88 311 ALA A O 1
ATOM 2438 N N . GLY A 1 312 ? 14.157 -6.943 15.071 1.00 74.06 312 GLY A N 1
ATOM 2439 C CA . GLY A 1 312 ? 12.753 -6.752 15.411 1.00 74.06 312 GLY A CA 1
ATOM 2440 C C . GLY A 1 312 ? 12.028 -5.946 14.346 1.00 74.06 312 GLY A C 1
ATOM 2441 O O . GLY A 1 312 ? 12.295 -6.081 13.159 1.00 74.06 312 GLY A O 1
ATOM 2442 N N . GLY A 1 313 ? 11.079 -5.134 14.782 1.00 80.31 313 GLY A N 1
ATOM 2443 C CA . GLY A 1 313 ? 10.279 -4.290 13.913 1.00 80.31 313 GLY A CA 1
ATOM 2444 C C . GLY A 1 313 ? 8.882 -4.102 14.476 1.00 80.31 313 GLY A C 1
ATOM 2445 O O . GLY A 1 313 ? 8.515 -4.693 15.494 1.00 80.31 313 GLY A O 1
ATOM 2446 N N . MET A 1 314 ? 8.121 -3.237 13.829 1.00 87.06 314 MET A N 1
ATOM 2447 C CA . MET A 1 314 ? 6.783 -2.867 14.239 1.00 87.06 314 MET A CA 1
ATOM 2448 C C . MET A 1 314 ? 5.925 -2.689 12.997 1.00 87.06 314 MET A C 1
ATOM 2450 O O . MET A 1 314 ? 6.223 -1.847 12.164 1.00 87.06 314 MET A O 1
ATOM 2454 N N . TRP A 1 315 ? 4.853 -3.462 12.895 1.00 90.12 315 TRP A N 1
ATOM 2455 C CA . TRP A 1 315 ? 3.939 -3.445 11.759 1.00 90.12 315 TRP A CA 1
ATOM 2456 C C . TRP A 1 315 ? 2.540 -3.330 12.322 1.00 90.12 315 TRP A C 1
ATOM 2458 O O . TRP A 1 315 ? 1.980 -4.331 12.755 1.00 90.12 315 TRP A O 1
ATOM 2468 N N . HIS A 1 316 ? 1.987 -2.126 12.387 1.00 91.94 316 HIS A N 1
ATOM 2469 C CA . HIS A 1 316 ? 0.647 -1.965 12.926 1.00 91.94 316 HIS A CA 1
ATOM 2470 C C . HIS A 1 316 ? -0.140 -0.849 12.255 1.00 91.94 316 HIS A C 1
ATOM 2472 O O . HIS A 1 316 ? 0.399 0.128 11.737 1.00 91.94 316 HIS A O 1
ATOM 2478 N N . LEU A 1 317 ? -1.449 -1.010 12.338 1.00 95.38 317 LEU A N 1
ATOM 2479 C CA . LEU A 1 317 ? -2.467 -0.078 11.922 1.00 95.38 317 LEU A CA 1
ATOM 2480 C C . LEU A 1 317 ? -3.406 0.160 13.107 1.00 95.38 317 LEU A C 1
ATOM 2482 O O . LEU A 1 317 ? -3.917 -0.784 13.712 1.00 95.38 317 LEU A O 1
ATOM 2486 N N . VAL A 1 318 ? -3.640 1.428 13.429 1.00 97.06 318 VAL A N 1
ATOM 2487 C CA . VAL A 1 318 ? -4.634 1.858 14.413 1.00 97.06 318 VAL A CA 1
ATOM 2488 C C . VAL A 1 318 ? -5.652 2.757 13.734 1.00 97.06 318 VAL A C 1
ATOM 2490 O O . VAL A 1 318 ? -5.286 3.748 13.107 1.00 97.06 318 VAL A O 1
ATOM 2493 N N . ILE A 1 319 ? -6.934 2.449 13.906 1.00 97.31 319 ILE A N 1
ATOM 2494 C CA . ILE A 1 319 ? -8.046 3.305 13.480 1.00 97.31 319 ILE A CA 1
ATOM 2495 C C . ILE A 1 319 ? -8.813 3.695 14.734 1.00 97.31 319 ILE A C 1
ATOM 2497 O O . ILE A 1 319 ? -9.322 2.834 15.452 1.00 97.31 319 ILE A O 1
ATOM 2501 N N . ARG A 1 320 ? -8.880 4.993 15.014 1.00 96.88 320 ARG A N 1
ATOM 2502 C CA . ARG A 1 320 ? -9.622 5.537 16.150 1.00 96.88 320 ARG A CA 1
ATOM 2503 C C . ARG A 1 320 ? -10.985 5.992 15.675 1.00 96.88 320 ARG A C 1
ATOM 2505 O O . ARG A 1 320 ? -11.066 6.698 14.673 1.00 96.88 320 ARG A O 1
ATOM 2512 N N . GLY A 1 321 ? -12.030 5.620 16.396 1.00 96.56 321 GLY A N 1
ATOM 2513 C CA . GLY A 1 321 ? -13.384 6.094 16.153 1.00 96.56 321 GLY A CA 1
ATOM 2514 C C . GLY A 1 321 ? -14.040 6.627 17.421 1.00 96.56 321 GLY A C 1
ATOM 2515 O O . GLY A 1 321 ? -13.581 6.384 18.540 1.00 96.56 321 GLY A O 1
ATOM 2516 N N . GLU A 1 322 ? -15.142 7.353 17.252 1.00 95.19 322 GLU A N 1
ATOM 2517 C CA . GLU A 1 322 ? -15.906 7.976 18.337 1.00 95.19 322 GLU A CA 1
ATOM 2518 C C . GLU A 1 322 ? -16.295 6.979 19.447 1.00 95.19 322 GLU A C 1
ATOM 2520 O O . GLU A 1 322 ? -16.298 7.348 20.623 1.00 95.19 322 GLU A O 1
ATOM 2525 N N . GLN A 1 323 ? -16.554 5.713 19.102 1.00 94.88 323 GLN A N 1
ATOM 2526 C CA . GLN A 1 323 ? -17.103 4.673 19.984 1.00 94.88 323 GLN A CA 1
ATOM 2527 C C . GLN A 1 323 ? -16.187 3.462 20.193 1.00 94.88 323 GLN A C 1
ATOM 2529 O O . GLN A 1 323 ? -16.454 2.650 21.076 1.00 94.88 323 GLN A O 1
ATOM 2534 N N . GLY A 1 324 ? -15.086 3.345 19.455 1.00 95.19 324 GLY A N 1
ATOM 2535 C CA . GLY A 1 324 ? -14.176 2.206 19.552 1.00 95.19 324 GLY A CA 1
ATOM 2536 C C . GLY A 1 324 ? -12.886 2.439 18.779 1.00 95.19 324 GLY A C 1
ATOM 2537 O O . GLY A 1 324 ? -12.734 3.451 18.103 1.00 95.19 324 GLY A O 1
ATOM 2538 N N . ASN A 1 325 ? -11.948 1.507 18.885 1.00 96.75 325 ASN A N 1
ATOM 2539 C CA . ASN A 1 325 ? -10.700 1.535 18.130 1.00 96.75 325 ASN A CA 1
ATOM 2540 C C . ASN A 1 325 ? -10.463 0.178 17.470 1.00 96.75 325 ASN A C 1
ATOM 2542 O O . ASN A 1 325 ? -10.759 -0.856 18.065 1.00 96.75 325 ASN A O 1
ATOM 2546 N N . VAL A 1 326 ? -9.873 0.184 16.280 1.00 96.44 326 VAL A N 1
ATOM 2547 C CA . VAL A 1 326 ? -9.313 -1.009 15.640 1.00 96.44 326 VAL A CA 1
ATOM 2548 C C . VAL A 1 326 ? -7.803 -0.985 15.809 1.00 96.44 326 VAL A C 1
ATOM 2550 O O . VAL A 1 326 ? -7.164 0.025 15.517 1.00 96.44 326 VAL A O 1
ATOM 2553 N N . PHE A 1 327 ? -7.249 -2.108 16.245 1.00 95.44 327 PHE A N 1
ATOM 2554 C CA . PHE A 1 327 ? -5.823 -2.393 16.271 1.00 95.44 327 PHE A CA 1
ATOM 2555 C C . PHE A 1 327 ? -5.576 -3.591 15.377 1.00 95.44 327 PHE A C 1
ATOM 2557 O O . PHE A 1 327 ? -6.237 -4.617 15.513 1.00 95.44 327 PHE A O 1
ATOM 2564 N N . MET A 1 328 ? -4.636 -3.467 14.460 1.00 92.38 328 MET A N 1
ATOM 2565 C CA . MET A 1 328 ? -4.315 -4.535 13.537 1.00 92.38 328 MET A CA 1
ATOM 2566 C C . MET A 1 328 ? -2.812 -4.603 13.349 1.00 92.38 328 MET A C 1
ATOM 2568 O O . MET A 1 328 ? -2.181 -3.580 13.092 1.00 92.38 328 MET A O 1
ATOM 2572 N N . GLY A 1 329 ? -2.239 -5.796 13.461 1.00 87.88 329 GLY A N 1
ATOM 2573 C CA . GLY A 1 329 ? -0.874 -6.003 13.002 1.00 87.88 329 GLY A CA 1
ATOM 2574 C C . GLY A 1 329 ? -0.827 -6.118 11.479 1.00 87.88 329 GLY A C 1
ATOM 2575 O O . GLY A 1 329 ? -1.745 -6.631 10.843 1.00 87.88 329 GLY A O 1
ATOM 2576 N N . LEU A 1 330 ? 0.235 -5.592 10.878 1.00 81.25 330 LEU A N 1
ATOM 2577 C CA . LEU A 1 330 ? 0.472 -5.650 9.433 1.00 81.25 330 LEU A CA 1
ATOM 2578 C C . LEU A 1 330 ? 1.459 -6.778 9.068 1.00 81.25 330 LEU A C 1
ATOM 2580 O O . LEU A 1 330 ? 1.931 -6.863 7.932 1.00 81.25 330 LEU A O 1
ATOM 2584 N N . ARG A 1 331 ? 1.784 -7.669 10.014 1.00 76.75 331 ARG A N 1
ATOM 2585 C CA . ARG A 1 331 ? 2.591 -8.869 9.770 1.00 76.75 331 ARG A CA 1
ATOM 2586 C C . ARG A 1 331 ? 1.697 -10.076 9.476 1.00 76.75 331 ARG A C 1
ATOM 2588 O O . ARG A 1 331 ? 0.544 -10.137 9.887 1.00 76.75 331 ARG A O 1
ATOM 2595 N N . THR A 1 332 ? 2.234 -11.050 8.745 1.00 67.81 332 THR A N 1
ATOM 2596 C CA . THR A 1 332 ? 1.575 -12.352 8.573 1.00 67.81 332 THR A CA 1
ATOM 2597 C C . THR A 1 332 ? 1.328 -12.994 9.939 1.00 67.81 332 THR A C 1
ATOM 2599 O O . THR A 1 332 ? 2.233 -13.006 10.773 1.00 67.81 332 THR A O 1
ATOM 2602 N N . GLY A 1 333 ? 0.121 -13.522 10.148 1.00 66.75 333 GLY A N 1
ATOM 2603 C CA . GLY A 1 333 ? -0.297 -14.147 11.406 1.00 66.75 333 GLY A CA 1
ATOM 2604 C C . GLY A 1 333 ? -0.812 -13.168 12.464 1.00 66.75 333 GLY A C 1
ATOM 2605 O O . GLY A 1 333 ? -1.408 -13.608 13.443 1.00 66.75 333 GLY A O 1
ATOM 2606 N N . ASP A 1 334 ? -0.649 -11.856 12.266 1.00 78.56 334 ASP A N 1
ATOM 2607 C CA . ASP A 1 334 ? -1.241 -10.882 13.173 1.00 78.56 334 ASP A CA 1
ATOM 2608 C C . ASP A 1 334 ? -2.751 -10.775 12.948 1.00 78.56 334 ASP A C 1
ATOM 2610 O O . ASP A 1 334 ? -3.269 -10.915 11.835 1.00 78.56 334 ASP A O 1
ATOM 2614 N N . SER A 1 335 ? -3.463 -10.488 14.030 1.00 84.44 335 SER A N 1
ATOM 2615 C CA . SER A 1 335 ? -4.905 -10.338 14.013 1.00 84.44 335 SER A CA 1
ATOM 2616 C C . SER A 1 335 ? -5.357 -8.882 14.042 1.00 84.44 335 SER A C 1
ATOM 2618 O O . SER A 1 335 ? -4.602 -7.949 14.336 1.00 84.44 335 SER A O 1
ATOM 2620 N N . LEU A 1 336 ? -6.635 -8.702 13.725 1.00 92.00 336 LEU A N 1
ATOM 2621 C CA . LEU A 1 336 ? -7.384 -7.481 13.943 1.00 92.00 336 LEU A CA 1
ATOM 2622 C C . LEU A 1 336 ? -8.199 -7.623 15.227 1.00 92.00 336 LEU A C 1
ATOM 2624 O O . LEU A 1 336 ? -9.019 -8.531 15.367 1.00 92.00 336 LEU A O 1
ATOM 2628 N N . VAL A 1 337 ? -8.025 -6.669 16.135 1.00 93.25 337 VAL A N 1
ATOM 2629 C CA . VAL A 1 337 ? -8.799 -6.541 17.368 1.00 93.25 337 VAL A CA 1
ATOM 2630 C C . VAL A 1 337 ? -9.530 -5.206 17.367 1.00 93.25 337 VAL A C 1
ATOM 2632 O O . VAL A 1 337 ? -8.922 -4.141 17.264 1.00 93.25 337 VAL A O 1
ATOM 2635 N N . LEU A 1 338 ? -10.846 -5.258 17.523 1.00 93.50 338 LEU A N 1
ATOM 2636 C CA . LEU A 1 338 ? -11.691 -4.096 17.745 1.00 93.50 338 LEU A CA 1
ATOM 2637 C C . LEU A 1 338 ? -12.036 -4.001 19.229 1.00 93.50 338 LEU A C 1
ATOM 2639 O O . LEU A 1 338 ? -12.590 -4.928 19.820 1.00 93.50 338 LEU A O 1
ATOM 2643 N N . VAL A 1 339 ? -11.718 -2.849 19.814 1.00 91.81 339 VAL A N 1
ATOM 2644 C CA . VAL A 1 339 ? -11.929 -2.543 21.228 1.00 91.81 339 VAL A CA 1
ATOM 2645 C C . VAL A 1 339 ? -12.986 -1.440 21.356 1.00 91.81 339 VAL A C 1
ATOM 2647 O O . VAL A 1 339 ? -12.699 -0.294 20.992 1.00 91.81 339 VAL A O 1
ATOM 2650 N N . PRO A 1 340 ? -14.194 -1.736 21.869 1.00 86.56 340 PRO A N 1
ATOM 2651 C CA . PRO A 1 340 ? -15.207 -0.717 22.117 1.00 86.56 340 PRO A CA 1
ATOM 2652 C C . PRO A 1 340 ? -14.802 0.186 23.293 1.00 86.56 340 PRO A C 1
ATOM 2654 O O . PRO A 1 340 ? -14.128 -0.239 24.233 1.00 86.56 340 PRO A O 1
ATOM 2657 N N . LYS A 1 341 ? -15.220 1.459 23.270 1.00 85.69 341 LYS A N 1
ATOM 2658 C CA . LYS A 1 341 ? -14.985 2.414 24.372 1.00 85.69 341 LYS A CA 1
ATOM 2659 C C . LYS A 1 341 ? -15.930 2.172 25.553 1.00 85.69 341 LYS A C 1
ATOM 2661 O O . LYS A 1 341 ? -15.586 2.498 26.692 1.00 85.69 341 LYS A O 1
ATOM 2666 N N . LYS A 1 342 ? -17.129 1.633 25.311 1.00 83.06 342 LYS A N 1
ATOM 2667 C CA . LYS A 1 342 ? -18.102 1.327 26.366 1.00 83.06 342 LYS A CA 1
ATOM 2668 C C . LYS A 1 342 ? -17.726 0.028 27.074 1.00 83.06 342 LYS A C 1
ATOM 2670 O O . LYS A 1 342 ? -17.521 -1.010 26.452 1.00 83.06 342 LYS A O 1
ATOM 2675 N N . ARG A 1 343 ? -17.659 0.078 28.407 1.00 70.75 343 ARG A N 1
ATOM 2676 C CA . ARG A 1 343 ? -17.406 -1.112 29.230 1.00 70.75 343 ARG A CA 1
ATOM 2677 C C . ARG A 1 343 ? -18.568 -2.100 29.106 1.00 70.75 343 ARG A C 1
ATOM 2679 O O . ARG A 1 343 ? -19.714 -1.708 29.298 1.00 70.75 343 ARG A O 1
ATOM 2686 N N . GLY A 1 344 ? -18.240 -3.370 28.874 1.00 71.44 344 GLY A N 1
ATOM 2687 C CA . GLY A 1 344 ? -19.206 -4.469 28.782 1.00 71.44 344 GLY A CA 1
ATOM 2688 C C . GLY A 1 344 ? -19.639 -4.824 27.358 1.00 71.44 344 GLY A C 1
ATOM 2689 O O . GLY A 1 344 ? -20.332 -5.821 27.195 1.00 71.44 344 GLY A O 1
ATOM 2690 N N . GLU A 1 345 ? -19.223 -4.059 26.344 1.00 80.06 345 GLU A N 1
ATOM 2691 C CA . GLU A 1 345 ? -19.366 -4.461 24.941 1.00 80.06 345 GLU A CA 1
ATOM 2692 C C . GLU A 1 345 ? -18.275 -5.474 24.558 1.00 80.06 345 GLU A C 1
ATOM 2694 O O . GLU A 1 345 ? -17.151 -5.423 25.066 1.00 80.06 345 GLU A O 1
ATOM 2699 N N . GLU A 1 346 ? -18.632 -6.426 23.696 1.00 80.56 346 GLU A N 1
ATOM 2700 C CA . GLU A 1 346 ? -17.768 -7.545 23.323 1.00 80.56 346 GLU A CA 1
ATOM 2701 C C . GLU A 1 346 ? -16.630 -7.100 22.394 1.00 80.56 346 GLU A C 1
ATOM 2703 O O . GLU A 1 346 ? -16.819 -6.305 21.469 1.00 80.56 346 GLU A O 1
ATOM 2708 N N . LEU A 1 347 ? -15.433 -7.631 22.646 1.00 89.56 347 LEU A N 1
ATOM 2709 C CA . LEU A 1 347 ? -14.287 -7.473 21.758 1.00 89.56 347 LEU A CA 1
ATOM 2710 C C . LEU A 1 347 ? -14.526 -8.280 20.486 1.00 89.56 347 LEU A C 1
ATOM 2712 O O . LEU A 1 347 ? -14.777 -9.480 20.557 1.00 89.56 347 LEU A O 1
ATOM 2716 N N . LEU A 1 348 ? -14.370 -7.650 19.324 1.00 90.31 348 LEU A N 1
ATOM 2717 C CA . LEU A 1 348 ? -14.361 -8.386 18.066 1.00 90.31 348 LEU A CA 1
ATOM 2718 C C . LEU A 1 348 ? -12.917 -8.683 17.671 1.00 90.31 348 LEU A C 1
ATOM 2720 O O . LEU A 1 348 ? -12.099 -7.777 17.530 1.00 90.31 348 LEU A O 1
ATOM 2724 N N . HIS A 1 349 ? -12.626 -9.961 17.475 1.00 94.00 349 HIS A N 1
ATOM 2725 C CA . HIS A 1 349 ? -11.325 -10.449 17.046 1.00 94.00 349 HIS A CA 1
ATOM 2726 C C . HIS A 1 349 ? -11.498 -11.189 15.721 1.00 94.00 349 HIS A C 1
ATOM 2728 O O . HIS A 1 349 ? -12.293 -12.126 15.640 1.00 94.00 349 HIS A O 1
ATOM 2734 N N . LEU A 1 350 ? -10.769 -10.752 14.698 1.00 88.50 350 LEU A N 1
ATOM 2735 C CA . LEU A 1 350 ? -10.720 -11.364 13.374 1.00 88.50 350 LEU A CA 1
ATOM 2736 C C . LEU A 1 350 ? -9.264 -11.654 13.015 1.00 88.50 350 LEU A C 1
ATOM 2738 O O . LEU A 1 350 ? -8.393 -10.818 13.250 1.00 88.50 350 LEU A O 1
ATOM 2742 N N . SER A 1 351 ? -8.987 -12.795 12.404 1.00 88.19 351 SER A N 1
ATOM 2743 C CA . SER A 1 351 ? -7.643 -13.155 11.952 1.00 88.19 351 SER A CA 1
ATOM 2744 C C . SER A 1 351 ? -7.691 -13.799 10.577 1.00 88.19 351 SER A C 1
ATOM 2746 O O . SER A 1 351 ? -8.748 -14.214 10.100 1.00 88.19 351 SER A O 1
ATOM 2748 N N . LEU A 1 352 ? -6.533 -13.892 9.930 1.00 83.62 352 LEU A N 1
ATOM 2749 C CA . LEU A 1 352 ? -6.394 -14.813 8.814 1.00 83.62 352 LEU A CA 1
ATOM 2750 C C . LEU A 1 352 ? -6.499 -16.252 9.329 1.00 83.62 352 LEU A C 1
ATOM 2752 O O . LEU A 1 352 ? -6.066 -16.564 10.441 1.00 83.62 352 LEU A O 1
ATOM 2756 N N . ARG A 1 353 ? -7.091 -17.126 8.522 1.00 80.00 353 ARG A N 1
ATOM 2757 C CA . ARG A 1 353 ? -7.145 -18.558 8.776 1.00 80.00 353 ARG A CA 1
ATOM 2758 C C . ARG A 1 353 ? -5.740 -19.135 8.625 1.00 80.00 353 ARG A C 1
ATOM 2760 O O . ARG A 1 353 ? -5.138 -19.004 7.562 1.00 80.00 353 ARG A O 1
ATOM 2767 N N . GLU A 1 354 ? -5.237 -19.785 9.668 1.00 73.81 354 GLU A N 1
ATOM 2768 C CA . GLU A 1 354 ? -3.999 -20.565 9.578 1.00 73.81 354 GLU A CA 1
ATOM 2769 C C . GLU A 1 354 ? -4.213 -21.738 8.599 1.00 73.81 354 GLU A C 1
ATOM 2771 O O . GLU A 1 354 ? -5.237 -22.430 8.666 1.00 73.81 354 GLU A O 1
ATOM 2776 N N . GLY A 1 355 ? -3.303 -21.888 7.628 1.00 55.19 355 GLY A N 1
ATOM 2777 C CA . GLY A 1 355 ? -3.396 -22.858 6.525 1.00 55.19 355 GLY A CA 1
ATOM 2778 C C . GLY A 1 355 ? -2.586 -24.134 6.705 1.00 55.19 355 GLY A C 1
ATOM 2779 O O . GLY A 1 355 ? -1.885 -24.283 7.725 1.00 55.19 355 GLY A O 1
#

Mean predicted aligned error: 11.02 Å

Solvent-accessible surface area (backbone atoms only — not comparable to full-atom values): 19778 Å² total; per-residue (Å²): 135,85,87,82,86,85,89,85,89,82,91,56,98,76,71,51,63,60,60,50,46,59,54,53,61,74,61,68,54,104,55,58,51,36,48,37,45,38,55,49,63,60,57,69,72,50,65,95,79,50,79,79,77,78,47,82,85,59,52,67,83,66,65,86,69,58,54,90,79,46,69,53,79,51,78,43,54,44,76,77,61,84,51,69,43,64,88,50,58,66,80,50,30,67,53,33,38,42,38,40,74,35,96,60,40,60,64,37,51,52,41,42,46,70,26,29,45,30,31,34,41,29,39,70,51,69,55,70,46,73,69,49,49,51,54,49,49,53,52,41,68,77,34,72,76,48,43,80,43,73,52,59,75,43,48,63,51,39,44,46,54,20,23,24,53,44,72,35,41,86,89,36,88,66,39,79,45,31,18,29,70,87,70,44,75,62,59,72,86,50,44,45,35,45,53,81,58,16,32,62,73,62,30,39,37,32,35,41,36,48,11,43,83,72,86,54,82,51,65,87,67,43,49,54,38,56,68,33,48,72,67,23,16,22,59,46,67,41,36,44,59,51,45,50,35,34,36,71,44,71,74,46,54,76,93,43,45,45,80,76,47,73,47,47,19,23,68,39,96,82,54,83,51,71,41,78,42,53,99,76,47,17,22,37,28,35,41,33,42,29,36,37,61,51,96,94,36,82,25,48,33,40,42,35,20,27,60,47,74,53,78,56,66,44,43,36,38,39,40,38,24,78,39,13,34,40,41,28,36,58,44,88,92,36,42,36,40,36,46,51,69,55,88,88,60,78,70,49,40,29,22,67,54,86,130

Secondary structure (DSSP, 8-state):
------------TTTHHHHHHHHHHTT-SSS-EEEEEE-HHHHTTS-TT-TTSS-TTSS-TTGGG--TTPPP--EEESSS-S---TTS-HHHHTTEEEEE-SS-HHHHHHHHHHTT--EEEEESSS-SSHHHHHHHHHHHHH-TT-EEEEE-THHHHTHHHHHHTTSS-TTSTTGGGEEETTSPBPPGGGTT-HHHHH-SEEEEEEEEEEETTSSS--GGG-THHHH-TTT-SHIIIIIHHHHHHHHHTTS--GGGEEEEEEEEEEE-TTSSSEEEPPTTS--SEEEEEEEEEETTEEEEEEEEEEEESSSEEEEEEEEEESSEEEEEE-STTPPEEEEESSTTPPPEEEEEPP-

pLDDT: mean 75.45, std 22.38, range [19.86, 97.75]

Radius of gyration: 22.74 Å; Cα contacts (8 Å, |Δi|>4): 666; chains: 1; bounding box: 54×50×70 Å

Foldseek 3Di:
DDDDDDDDDDDDPPPVVVVVQVVLQVPQAQAQWKWKWAQLVLVVVDPPPPPQVPDCQADPPVSVPDDHPDIDTDIDRLPCDSAACQPPDPVRLQRMEMEGSHLQQLSSLLSCVRSSHQHYEYEFPNFQDPVSVVSVVVSCVVVVSHDYHYDAPLLLQCLVLCQQQQVAAPPHPSQQQKAWPVLHRDDRVSGRCNCVQQPAWQAKEWAWEAEAPPRHDDCVRVVCLWQPQRRHAFCRVPVCSRVVNCVSSVNDDPVQKDWPDKWFWDADPVLQDTDTDDPRTHGQKMWTWMWGQDPNDTHIYIYITHYGHHHDIFGWMWIHGPFWIWIWGSDAFTWIWIGGPDPPDDITIMGGNDD